Protein AF-A0A645AFX1-F1 (afdb_monomer_lite)

Organism: NCBI:txid1076179

Sequence (285 aa):
MVVFSGNAKTISIEDKLKSSSLLRLYSKGDETPVNQYLEENETYVTALADYRRNMGLALVEAFNAIKPIRETEKDYPGDNIVKYILAKRTSTYFDVQYMDQQLPPWGMYIYPPVAKSLLVCDIIRAVAPETNLDTAGDAEEYMMVLTPSCDMVASRPKVPHVLCAHCSRKKDFYCNNIRGEKGQEEQQIDKIRVALNKGYNDQWVALPYMENVIPYITVNLKKIELVALSEIALSISSHTEQPYVRVLSIDSPFREQIVWAHMQNACRPGVPDRDTENWARELKK

pLDDT: mean 86.73, std 12.57, range [34.59, 98.44]

Foldseek 3Di:
DADPDPDDPPDDPVVVVVVDPLDDDDDPDDCVVVVVSCVVCVVVVVVVVVVVVLLVVLLVQLCVVVVVCVVPDPDDPDDVVSVVSSVVSSVVSVCVVCVPPDDDQQVQWDPPDDDPWDAFQFKKFFDDPPDDQQAADAQQRIKGFQDHRVCTPPVHHVDQWTKIFGKHAPVVQCPPPLDDDPPCVVVSVVVVVVQVVLQGDQQWGWGDDDGRQYHTIITRLARIDIGGSVLEDDAPVRDDPRRMYGRIGGDPPSSVSVSVSSCVRPVDDDDPDDPVVVVVVVVDD

Secondary structure (DSSP, 8-state):
--------TTS-HHHHHHH-TT-----TT--HHHHHHHHHHHHHHHHHHHHHHHHHHHHHHHHTTHHHHHHH-SS---HHHHHHHHHHHHHHHHHHHTTT----GGGGEESS---SS--TTEEEEE--TT--TTS---GGGEEEE-S-GGG--TTS-S-SEEEEEEEEEGGGGG-TTSPPPTT-HHHHHHHHHHHHHHT-BTTEEEE--BTTTB--EEEEEEEEEEEEGGGEESSGGG-SS-SEEEEEEEPTTHHHHHHHHHHHHH-PPPPPP--HHHHHHHH--

Radius of gyration: 24.59 Å; chains: 1; bounding box: 60×43×90 Å

Structure (mmCIF, N/CA/C/O backbone):
data_AF-A0A645AFX1-F1
#
_entry.id   AF-A0A645AFX1-F1
#
loop_
_atom_site.group_PDB
_atom_site.id
_atom_site.type_symbol
_atom_site.label_atom_id
_atom_site.label_alt_id
_atom_site.label_comp_id
_atom_site.label_asym_id
_atom_site.label_entity_id
_atom_site.label_seq_id
_atom_site.pdbx_PDB_ins_code
_atom_site.Cartn_x
_atom_site.Cartn_y
_atom_site.Cartn_z
_atom_site.occupancy
_atom_site.B_iso_or_equiv
_atom_site.auth_seq_id
_atom_site.auth_comp_id
_atom_site.auth_asym_id
_atom_site.auth_atom_id
_atom_site.pdbx_PDB_model_num
ATOM 1 N N . MET A 1 1 ? -0.348 13.637 -24.180 1.00 38.31 1 MET A N 1
ATOM 2 C CA . MET A 1 1 ? 0.281 13.070 -25.397 1.00 38.31 1 MET A CA 1
ATOM 3 C C . MET A 1 1 ? -0.827 12.687 -26.365 1.00 38.31 1 MET A C 1
ATOM 5 O O . MET A 1 1 ? -1.427 11.636 -26.195 1.00 38.31 1 MET A O 1
ATOM 9 N N . VAL A 1 2 ? -1.134 13.546 -27.338 1.00 34.59 2 VAL A N 1
ATOM 10 C CA . VAL A 1 2 ? -1.996 13.171 -28.468 1.00 34.59 2 VAL A CA 1
ATOM 11 C C . VAL A 1 2 ? -1.146 12.318 -29.400 1.00 34.59 2 VAL A C 1
ATOM 13 O O . VAL A 1 2 ? -0.089 12.761 -29.852 1.00 34.59 2 VAL A O 1
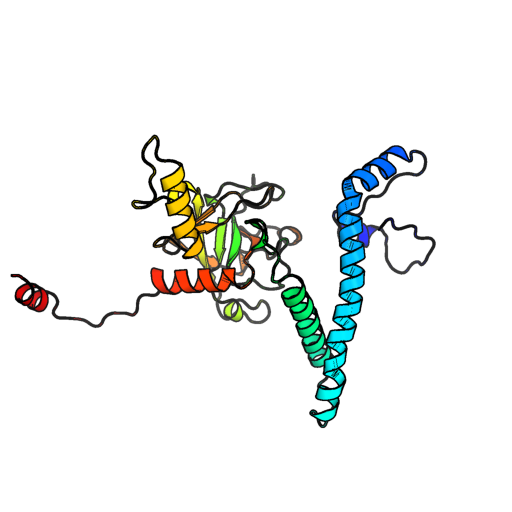ATOM 16 N N . VAL A 1 3 ? -1.550 11.073 -29.647 1.00 36.50 3 VAL A N 1
ATOM 17 C CA . VAL A 1 3 ? -0.875 10.236 -30.641 1.00 36.50 3 VAL A CA 1
ATOM 18 C C . VAL A 1 3 ? -1.320 10.707 -32.023 1.00 36.50 3 VAL A C 1
ATOM 20 O O . VAL A 1 3 ? -2.285 10.196 -32.578 1.00 36.50 3 VAL A O 1
ATOM 23 N N . PHE A 1 4 ? -0.595 11.665 -32.602 1.00 39.66 4 PHE A N 1
ATOM 24 C CA . PHE A 1 4 ? -0.505 11.747 -34.057 1.00 39.66 4 PHE A CA 1
ATOM 25 C C . PHE A 1 4 ? 0.475 10.666 -34.500 1.00 39.66 4 PHE A C 1
ATOM 27 O O . PHE A 1 4 ? 1.687 10.808 -34.357 1.00 39.66 4 PHE A O 1
ATOM 34 N N . SER A 1 5 ? -0.052 9.551 -34.996 1.00 37.91 5 SER A N 1
ATOM 35 C CA . SER A 1 5 ? 0.764 8.541 -35.660 1.00 37.91 5 SER A CA 1
ATOM 36 C C . SER A 1 5 ? 0.503 8.603 -37.157 1.00 37.91 5 SER A C 1
ATOM 38 O O . SER A 1 5 ? -0.433 8.002 -37.674 1.00 37.91 5 SER A O 1
ATOM 40 N N . GLY A 1 6 ? 1.377 9.318 -37.856 1.00 46.91 6 GLY A N 1
ATOM 41 C CA . GLY A 1 6 ? 1.891 8.802 -39.111 1.00 46.91 6 GLY A CA 1
ATOM 42 C C . GLY A 1 6 ? 3.184 8.049 -38.814 1.00 46.91 6 GLY A C 1
ATOM 43 O O . GLY A 1 6 ? 4.239 8.635 -39.007 1.00 46.91 6 GLY A O 1
ATOM 44 N N . ASN A 1 7 ? 3.134 6.822 -38.265 1.00 35.66 7 ASN A N 1
ATOM 45 C CA . ASN A 1 7 ? 4.113 5.767 -38.580 1.00 35.66 7 ASN A CA 1
ATOM 46 C C . ASN A 1 7 ? 3.901 4.406 -37.884 1.00 35.66 7 ASN A C 1
ATOM 48 O O . ASN A 1 7 ? 3.613 4.313 -36.694 1.00 35.66 7 ASN A O 1
ATOM 52 N N . ALA A 1 8 ? 4.242 3.387 -38.684 1.00 37.28 8 ALA A N 1
ATOM 53 C CA . ALA A 1 8 ? 4.710 2.029 -38.388 1.00 37.28 8 ALA A CA 1
ATOM 54 C C . ALA A 1 8 ? 3.751 1.000 -37.749 1.00 37.28 8 ALA A C 1
ATOM 56 O O . ALA A 1 8 ? 3.286 1.126 -36.621 1.00 37.28 8 ALA A O 1
ATOM 57 N N . LYS A 1 9 ? 3.585 -0.111 -38.485 1.00 44.22 9 LYS A N 1
ATOM 58 C CA . LYS A 1 9 ? 2.810 -1.341 -38.211 1.00 44.22 9 LYS A CA 1
ATOM 59 C C . LYS A 1 9 ? 3.192 -2.124 -36.934 1.00 44.22 9 LYS A C 1
ATOM 61 O O . LYS A 1 9 ? 2.775 -3.268 -36.799 1.00 44.22 9 LYS A O 1
ATOM 66 N N . THR A 1 10 ? 3.998 -1.585 -36.021 1.00 51.97 10 THR A N 1
ATOM 67 C CA . THR A 1 10 ? 4.678 -2.409 -35.001 1.00 51.97 10 THR A CA 1
ATOM 68 C C . THR A 1 10 ? 3.976 -2.459 -33.639 1.00 51.97 10 THR A C 1
ATOM 70 O O . THR A 1 10 ? 4.288 -3.339 -32.847 1.00 51.97 10 THR A O 1
ATOM 73 N N . ILE A 1 11 ? 3.023 -1.565 -33.341 1.00 51.81 11 ILE A N 1
ATOM 74 C CA . ILE A 1 11 ? 2.189 -1.630 -32.123 1.00 51.81 11 ILE A CA 1
ATOM 75 C C . ILE A 1 11 ? 0.772 -1.185 -32.491 1.00 51.81 11 ILE A C 1
ATOM 77 O O . ILE A 1 11 ? 0.606 -0.079 -33.011 1.00 51.81 11 ILE A O 1
ATOM 81 N N . SER A 1 12 ? -0.241 -2.021 -32.241 1.00 65.50 12 SER A N 1
ATOM 82 C CA . SER A 1 12 ? -1.629 -1.650 -32.529 1.00 65.50 12 SER A CA 1
ATOM 83 C C . SER A 1 12 ? -2.075 -0.509 -31.602 1.00 65.50 12 SER A C 1
ATOM 85 O O . SER A 1 12 ? -1.694 -0.435 -30.431 1.00 65.50 12 SER A O 1
ATOM 87 N N . ILE A 1 13 ? -2.867 0.426 -32.129 1.00 68.94 13 ILE A N 1
ATOM 88 C CA . ILE A 1 13 ? -3.449 1.521 -31.334 1.00 68.94 13 ILE A CA 1
ATOM 89 C C . ILE A 1 13 ? -4.381 0.957 -30.245 1.00 68.94 13 ILE A C 1
ATOM 91 O O . ILE A 1 13 ? -4.471 1.527 -29.159 1.00 68.94 13 ILE A O 1
ATOM 95 N N . GLU A 1 14 ? -5.007 -0.190 -30.507 1.00 69.38 14 GLU A N 1
ATOM 96 C CA . GLU A 1 14 ? -5.910 -0.888 -29.589 1.00 69.38 14 GLU A CA 1
ATOM 97 C C . GLU A 1 14 ? -5.210 -1.319 -28.297 1.00 69.38 14 GLU A C 1
ATOM 99 O O . GLU A 1 14 ? -5.754 -1.115 -27.212 1.00 69.38 14 GLU A O 1
ATOM 104 N N . ASP A 1 15 ? -3.983 -1.838 -28.387 1.00 68.94 15 ASP A N 1
ATOM 105 C CA . ASP A 1 15 ? -3.218 -2.254 -27.203 1.00 68.94 15 ASP A CA 1
ATOM 106 C C . ASP A 1 15 ? -2.880 -1.057 -26.308 1.00 68.94 15 ASP A C 1
ATOM 108 O O . ASP A 1 15 ? -2.961 -1.134 -25.081 1.00 68.94 15 ASP A O 1
ATOM 112 N N . LYS A 1 16 ? -2.564 0.093 -26.920 1.00 69.94 16 LYS A N 1
ATOM 113 C CA . LYS A 1 16 ? -2.297 1.333 -26.181 1.00 69.94 16 LYS A CA 1
ATOM 114 C C . LYS A 1 16 ? -3.552 1.860 -25.492 1.00 69.94 16 LYS A C 1
ATOM 116 O O . LYS A 1 16 ? -3.464 2.236 -24.325 1.00 69.94 16 LYS A O 1
ATOM 121 N N . LEU A 1 17 ? -4.702 1.838 -26.170 1.00 67.88 17 LEU A N 1
ATOM 122 C CA . LEU A 1 17 ? -5.984 2.257 -25.589 1.00 67.88 17 LEU A CA 1
ATOM 123 C C . LEU A 1 17 ? -6.384 1.391 -24.396 1.00 67.88 17 LEU A C 1
ATOM 125 O O . LEU A 1 17 ? -6.795 1.927 -23.375 1.00 67.88 17 LEU A O 1
ATOM 129 N N . LYS A 1 18 ? -6.192 0.070 -24.480 1.00 70.00 18 LYS A N 1
ATOM 130 C CA . LYS A 1 18 ? -6.455 -0.837 -23.350 1.00 70.00 18 LYS A CA 1
ATOM 131 C C . LYS A 1 18 ? -5.545 -0.569 -22.149 1.00 70.00 18 LYS A C 1
ATOM 133 O O . LYS A 1 18 ? -5.934 -0.823 -21.017 1.00 70.00 18 LYS A O 1
ATOM 138 N N . SER A 1 19 ? -4.331 -0.075 -22.391 1.00 67.94 19 SER A N 1
ATOM 139 C CA . SER A 1 19 ? -3.319 0.136 -21.350 1.00 67.94 19 SER A CA 1
ATOM 140 C C . SER A 1 19 ? -3.378 1.500 -20.648 1.00 67.94 19 SER A C 1
ATOM 142 O O . SER A 1 19 ? -2.677 1.688 -19.656 1.00 67.94 19 SER A O 1
ATOM 144 N N . SER A 1 20 ? -4.161 2.466 -21.145 1.00 74.00 20 SER A N 1
ATOM 145 C CA . SER A 1 20 ? -4.164 3.835 -20.615 1.00 74.00 20 SER A CA 1
ATOM 146 C C . SER A 1 20 ? -5.567 4.415 -20.489 1.00 74.00 20 SER A C 1
ATOM 148 O O . SER A 1 20 ? -6.267 4.588 -21.481 1.00 74.00 20 SER A O 1
ATOM 150 N N . SER A 1 21 ? -5.923 4.836 -19.275 1.00 72.69 21 SER A N 1
ATOM 151 C CA . SER A 1 21 ? -7.171 5.552 -18.980 1.00 72.69 21 SER A CA 1
ATOM 152 C C . SER A 1 21 ? -7.218 6.985 -19.531 1.00 72.69 21 SER A C 1
ATOM 154 O O . SER A 1 21 ? -8.289 7.586 -19.576 1.00 72.69 21 SER A O 1
ATOM 156 N N . LEU A 1 22 ? -6.077 7.535 -19.968 1.00 76.12 22 LEU A N 1
ATOM 157 C CA . LEU A 1 22 ? -5.951 8.901 -20.496 1.00 76.12 22 LEU A CA 1
ATOM 158 C C . LEU A 1 22 ? -5.899 8.965 -22.031 1.00 76.12 22 LEU A C 1
ATOM 160 O O . LEU A 1 22 ? -5.819 10.059 -22.598 1.00 76.12 22 LEU A O 1
ATOM 164 N N . LEU A 1 23 ? -5.904 7.826 -22.729 1.00 76.62 23 LEU A N 1
ATOM 165 C CA . LEU A 1 23 ? -5.938 7.802 -24.191 1.00 76.62 23 LEU A CA 1
ATOM 166 C C . LEU A 1 23 ? -7.386 7.736 -24.680 1.00 76.62 23 LEU A C 1
ATOM 168 O O . LEU A 1 23 ? -8.114 6.799 -24.369 1.00 76.62 23 LEU A O 1
ATOM 172 N N . ARG A 1 24 ? -7.789 8.719 -25.493 1.00 74.25 24 ARG A N 1
ATOM 173 C CA . ARG A 1 24 ? -9.095 8.751 -26.167 1.00 74.25 24 ARG A CA 1
ATOM 174 C C . ARG A 1 24 ? -8.923 8.893 -27.675 1.00 74.25 24 ARG A C 1
ATOM 176 O O . ARG A 1 24 ? -8.007 9.573 -28.137 1.00 74.25 24 ARG A O 1
ATOM 183 N N . LEU A 1 25 ? -9.802 8.239 -28.432 1.00 76.75 25 LEU A N 1
ATOM 184 C CA . LEU A 1 25 ? -9.916 8.413 -29.877 1.00 76.75 25 LEU A CA 1
ATOM 185 C C . LEU A 1 25 ? -11.079 9.349 -30.182 1.00 76.75 25 LEU A C 1
ATOM 187 O O . LEU A 1 25 ? -12.195 9.118 -29.724 1.00 76.75 25 LEU A O 1
ATOM 191 N N . TYR A 1 26 ? -10.814 10.356 -31.005 1.00 75.69 26 TYR A N 1
ATOM 192 C CA . TYR A 1 26 ? -11.829 11.260 -31.530 1.00 75.69 26 TYR A CA 1
ATOM 193 C C . TYR A 1 26 ? -11.918 11.087 -33.046 1.00 75.69 26 TYR A C 1
ATOM 195 O O . TYR A 1 26 ? -10.898 10.972 -33.732 1.00 75.69 26 TYR A O 1
ATOM 203 N N . SER A 1 27 ? -13.140 11.031 -33.575 1.00 73.75 27 SER A N 1
ATOM 204 C CA . SER A 1 27 ? -13.383 10.997 -35.017 1.00 73.75 27 SER A CA 1
ATOM 205 C C . SER A 1 27 ? -13.047 12.345 -35.648 1.00 73.75 27 SER A C 1
ATOM 207 O O . SER A 1 27 ? -13.364 13.396 -35.098 1.00 73.75 27 SER A O 1
ATOM 209 N N . LYS A 1 28 ? -12.441 12.320 -36.836 1.00 69.31 28 LYS A N 1
ATOM 210 C CA . LYS A 1 28 ? -12.096 13.533 -37.582 1.00 69.31 28 LYS A CA 1
ATOM 211 C C . LYS A 1 28 ? -13.367 14.294 -37.990 1.00 69.31 28 LYS A C 1
ATOM 213 O O . LYS A 1 28 ? -14.236 13.702 -38.621 1.00 69.31 28 LYS A O 1
ATOM 218 N N . GLY A 1 29 ? -13.439 15.592 -37.692 1.00 72.88 29 GLY A N 1
ATOM 219 C CA . GLY A 1 29 ? -14.512 16.476 -38.169 1.00 72.88 29 GLY A CA 1
ATOM 220 C C . GLY A 1 29 ? -14.895 17.581 -37.186 1.00 72.88 29 GLY A C 1
ATOM 221 O O . GLY A 1 29 ? -15.090 18.709 -37.621 1.00 72.88 29 GLY A O 1
ATOM 222 N N . ASP A 1 30 ? -14.941 17.270 -35.889 1.00 74.94 30 ASP A N 1
ATOM 223 C CA . ASP A 1 30 ? -15.229 18.227 -34.815 1.00 74.94 30 ASP A CA 1
ATOM 224 C C . ASP A 1 30 ? -14.043 18.294 -33.841 1.00 74.94 30 ASP A C 1
ATOM 226 O O . ASP A 1 30 ? -13.648 17.286 -33.250 1.00 74.94 30 ASP A O 1
ATOM 230 N N . GLU A 1 31 ? -13.443 19.477 -33.719 1.00 80.06 31 GLU A N 1
ATOM 231 C CA . GLU A 1 31 ? -12.294 19.730 -32.844 1.00 80.06 31 GLU A CA 1
ATOM 232 C C . GLU A 1 31 ? -12.719 20.114 -31.421 1.00 80.06 31 GLU A C 1
ATOM 234 O O . GLU A 1 31 ? -11.903 20.029 -30.503 1.00 80.06 31 GLU A O 1
ATOM 239 N N . THR A 1 32 ? -13.986 20.482 -31.198 1.00 83.81 32 THR A N 1
ATOM 240 C CA . THR A 1 32 ? -14.479 20.922 -29.887 1.00 83.81 32 THR A CA 1
ATOM 241 C C . THR A 1 32 ? -14.275 19.867 -28.789 1.00 83.81 32 THR A C 1
ATOM 243 O O . THR A 1 32 ? -13.709 20.223 -27.753 1.00 83.81 32 THR A O 1
ATOM 246 N N . PRO A 1 33 ? -14.599 18.570 -28.988 1.00 83.31 33 PRO A N 1
ATOM 247 C CA . PRO A 1 33 ? -14.345 17.535 -27.981 1.00 83.31 33 PRO A CA 1
ATOM 248 C C . PRO A 1 33 ? -12.855 17.326 -27.686 1.00 83.31 33 PRO A C 1
ATOM 250 O O . PRO A 1 33 ? -12.482 16.962 -26.572 1.00 83.31 33 PRO A O 1
ATOM 253 N N . VAL A 1 34 ? -11.993 17.552 -28.683 1.00 82.38 34 VAL A N 1
ATOM 254 C CA . VAL A 1 34 ? -10.538 17.430 -28.527 1.00 82.38 34 VAL A CA 1
ATOM 255 C C . VAL A 1 34 ? -10.007 18.587 -27.690 1.00 82.38 34 VAL A C 1
ATOM 257 O O . VAL A 1 34 ? -9.268 18.350 -26.737 1.00 82.38 34 VAL A O 1
ATOM 260 N N . ASN A 1 35 ? -10.406 19.817 -28.017 1.00 84.00 35 ASN A N 1
ATOM 261 C CA . ASN A 1 35 ? -9.980 21.020 -27.305 1.00 84.00 35 ASN A CA 1
ATOM 262 C C . ASN A 1 35 ? -10.443 20.988 -25.848 1.00 84.00 35 ASN A C 1
ATOM 264 O O . ASN A 1 35 ? -9.620 21.168 -24.958 1.00 84.00 35 ASN A O 1
ATOM 268 N N . GLN A 1 36 ? -11.707 20.631 -25.602 1.00 87.06 36 GLN A N 1
ATOM 269 C CA . GLN A 1 36 ? -12.234 20.499 -24.245 1.00 87.06 36 GLN A CA 1
ATOM 270 C C . GLN A 1 36 ? -11.454 19.455 -23.432 1.00 87.06 36 GLN A C 1
ATOM 272 O O . GLN A 1 36 ? -11.051 19.717 -22.304 1.00 87.06 36 GLN A O 1
ATOM 277 N N . TYR A 1 37 ? -11.162 18.288 -24.016 1.00 85.38 37 TYR A N 1
ATOM 278 C CA . TYR A 1 37 ? -10.368 17.266 -23.336 1.00 85.38 37 TYR A CA 1
ATOM 279 C C . TYR A 1 37 ? -8.940 17.734 -23.024 1.00 85.38 37 TYR A C 1
ATOM 281 O O . TYR A 1 37 ? -8.383 17.377 -21.986 1.00 85.38 37 TYR A O 1
ATOM 289 N N . LEU A 1 38 ? -8.322 18.506 -23.922 1.00 83.19 38 LEU A N 1
ATOM 290 C CA . LEU A 1 38 ? -6.989 19.064 -23.701 1.00 83.19 38 LEU A CA 1
ATOM 291 C C . LEU A 1 38 ? -6.996 20.129 -22.603 1.00 83.19 38 LEU A C 1
ATOM 293 O O . LEU A 1 38 ? -6.103 20.094 -21.762 1.00 83.19 38 LEU A O 1
ATOM 297 N N . GLU A 1 39 ? -7.999 21.007 -22.580 1.00 87.62 39 GLU A N 1
ATOM 298 C CA . GLU A 1 39 ? -8.191 22.019 -21.533 1.00 87.62 39 GLU A CA 1
ATOM 299 C C . GLU A 1 39 ? -8.412 21.363 -20.163 1.00 87.62 39 GLU A C 1
ATOM 301 O O . GLU A 1 39 ? -7.711 21.680 -19.204 1.00 87.62 39 GLU A O 1
ATOM 306 N N . GLU A 1 40 ? -9.296 20.363 -20.078 1.00 88.94 40 GLU A N 1
ATOM 307 C CA . GLU A 1 40 ? -9.562 19.604 -18.845 1.00 88.94 40 GLU A CA 1
ATOM 308 C C . GLU A 1 40 ? -8.310 18.898 -18.293 1.00 88.94 40 GLU A C 1
ATOM 310 O O . GLU A 1 40 ? -8.207 18.655 -17.090 1.00 88.94 40 GLU A O 1
ATOM 315 N N . ASN A 1 41 ? -7.348 18.562 -19.159 1.00 87.50 41 ASN A N 1
ATOM 316 C CA . ASN A 1 41 ? -6.164 17.786 -18.792 1.00 87.50 41 ASN A CA 1
ATOM 317 C C . ASN A 1 41 ? -4.850 18.580 -18.840 1.00 87.50 41 ASN A C 1
ATOM 319 O O . ASN A 1 41 ? -3.787 17.998 -18.603 1.00 87.50 41 ASN A O 1
ATOM 323 N N . GLU A 1 42 ? -4.884 19.882 -19.129 1.00 87.44 42 GLU A N 1
ATOM 324 C CA . GLU A 1 42 ? -3.691 20.689 -19.410 1.00 87.44 42 GLU A CA 1
ATOM 325 C C . GLU A 1 42 ? -2.667 20.626 -18.266 1.00 87.44 42 GLU A C 1
ATOM 327 O O . GLU A 1 42 ? -1.479 20.360 -18.490 1.00 87.44 42 GLU A O 1
ATOM 332 N N . THR A 1 43 ? -3.126 20.798 -17.023 1.00 89.31 43 THR A N 1
ATOM 333 C CA . THR A 1 43 ? -2.261 20.769 -15.834 1.00 89.31 43 THR A CA 1
ATOM 334 C C . THR A 1 43 ? -1.602 19.402 -15.648 1.00 89.31 43 THR A C 1
ATOM 336 O O . THR A 1 43 ? -0.400 19.326 -15.387 1.00 89.31 43 THR A O 1
ATOM 339 N N . TYR A 1 44 ? -2.346 18.310 -15.857 1.00 87.88 44 TYR A N 1
ATOM 340 C CA . TYR A 1 44 ? -1.803 16.951 -15.770 1.00 87.88 44 TYR A CA 1
ATOM 341 C C . TYR A 1 44 ? -0.796 16.675 -16.886 1.00 87.88 44 TYR A C 1
ATOM 343 O O . TYR A 1 44 ? 0.259 16.091 -16.644 1.00 87.88 44 TYR A O 1
ATOM 351 N N . VAL A 1 45 ? -1.081 17.118 -18.114 1.00 84.50 45 VAL A N 1
ATOM 352 C CA . VAL A 1 45 ? -0.171 16.959 -19.256 1.00 84.50 45 VAL A CA 1
ATOM 353 C C . VAL A 1 45 ? 1.129 17.726 -19.032 1.00 84.50 45 VAL A C 1
ATOM 355 O O . VAL A 1 45 ? 2.201 17.192 -19.323 1.00 84.50 45 VAL A O 1
ATOM 358 N N . THR A 1 46 ? 1.048 18.936 -18.481 1.00 88.00 46 THR A N 1
ATOM 359 C CA . THR A 1 46 ? 2.220 19.747 -18.133 1.00 88.00 46 THR A CA 1
ATOM 360 C C . THR A 1 46 ? 3.055 19.061 -17.053 1.00 88.00 46 THR A C 1
ATOM 362 O O . THR A 1 46 ? 4.253 18.849 -17.250 1.00 88.00 46 THR A O 1
ATOM 365 N N . ALA A 1 47 ? 2.420 18.589 -15.975 1.00 89.19 47 ALA A N 1
ATOM 366 C CA . ALA A 1 47 ? 3.100 17.826 -14.930 1.00 89.19 47 ALA A CA 1
ATOM 367 C C . ALA A 1 47 ? 3.773 16.553 -15.478 1.00 89.19 47 ALA A C 1
ATOM 369 O O . ALA A 1 47 ? 4.905 16.239 -15.115 1.00 89.19 47 ALA A O 1
ATOM 370 N N . LEU A 1 48 ? 3.126 15.839 -16.407 1.00 87.56 48 LEU A N 1
ATOM 371 C CA . LEU A 1 48 ? 3.703 14.667 -17.075 1.00 87.56 48 LEU A CA 1
ATOM 372 C C . LEU A 1 48 ? 4.900 15.021 -17.968 1.00 87.56 48 LEU A C 1
ATOM 374 O O . LEU A 1 48 ? 5.848 14.238 -18.066 1.00 87.56 48 LEU A O 1
ATOM 378 N N . ALA A 1 49 ? 4.874 16.177 -18.634 1.00 88.12 49 ALA A N 1
ATOM 379 C CA . ALA A 1 49 ? 5.994 16.647 -19.443 1.00 88.12 49 ALA A CA 1
ATOM 380 C C . ALA A 1 49 ? 7.219 16.959 -18.568 1.00 88.12 49 ALA A C 1
ATOM 382 O O . ALA A 1 49 ? 8.329 16.521 -18.888 1.00 88.12 49 ALA A O 1
ATOM 383 N N . ASP A 1 50 ? 7.009 17.626 -17.432 1.00 89.06 50 ASP A N 1
ATOM 384 C CA . ASP A 1 50 ? 8.053 17.859 -16.434 1.00 89.06 50 ASP A CA 1
ATOM 385 C C . ASP A 1 50 ? 8.558 16.558 -15.813 1.00 89.06 50 ASP A C 1
ATOM 387 O O . ASP A 1 50 ? 9.769 16.339 -15.730 1.00 89.06 50 ASP A O 1
ATOM 391 N N . TYR A 1 51 ? 7.657 15.635 -15.477 1.00 89.94 51 TYR A N 1
ATOM 392 C CA . TYR A 1 51 ? 8.025 14.311 -14.991 1.00 89.94 51 TYR A CA 1
ATOM 393 C C . TYR A 1 51 ? 8.898 13.554 -16.003 1.00 89.94 51 TYR A C 1
ATOM 395 O O . TYR A 1 51 ? 9.909 12.960 -15.631 1.00 89.94 51 TYR A O 1
ATOM 403 N N . ARG A 1 52 ? 8.589 13.636 -17.307 1.00 90.12 52 ARG A N 1
ATOM 404 C CA . ARG A 1 52 ? 9.417 13.040 -18.372 1.00 90.12 52 ARG A CA 1
ATOM 405 C C . ARG A 1 52 ? 10.819 13.643 -18.416 1.00 90.12 52 ARG A C 1
ATOM 407 O O . ARG A 1 52 ? 11.788 12.922 -18.653 1.00 90.12 52 ARG A O 1
ATOM 414 N N . ARG A 1 53 ? 10.943 14.954 -18.207 1.00 90.62 53 ARG A N 1
ATOM 415 C CA . ARG A 1 53 ? 12.248 15.620 -18.105 1.00 90.62 53 ARG A CA 1
ATOM 416 C C . ARG A 1 53 ? 13.017 15.115 -16.882 1.00 90.62 53 ARG A C 1
ATOM 418 O O . ARG A 1 53 ? 14.179 14.740 -17.026 1.00 90.62 53 ARG A O 1
ATOM 425 N N . ASN A 1 54 ? 12.360 15.019 -15.727 1.00 92.00 54 ASN A N 1
ATOM 426 C CA . ASN A 1 54 ? 12.969 14.508 -14.498 1.00 92.00 54 ASN A CA 1
ATOM 427 C C . ASN A 1 54 ? 13.384 13.034 -14.627 1.00 92.00 54 ASN A C 1
ATOM 429 O O . ASN A 1 54 ? 14.449 12.671 -14.148 1.00 92.00 54 ASN A O 1
ATOM 433 N N . MET A 1 55 ? 12.637 12.205 -15.366 1.00 92.94 55 MET A N 1
ATOM 434 C CA . MET A 1 55 ? 13.056 10.837 -15.719 1.00 92.94 55 MET A CA 1
ATOM 435 C C . MET A 1 55 ? 14.390 10.816 -16.474 1.00 92.94 55 MET A C 1
ATOM 437 O O . MET A 1 55 ? 15.242 9.976 -16.195 1.00 92.94 55 MET A O 1
ATOM 441 N N . GLY A 1 56 ? 14.603 11.751 -17.405 1.00 91.62 56 GLY A N 1
ATOM 442 C CA . GLY A 1 56 ? 15.883 11.889 -18.103 1.00 91.62 56 GLY A CA 1
ATOM 443 C C . GLY A 1 56 ? 17.037 12.202 -17.147 1.00 91.62 56 GLY A C 1
ATOM 444 O O . GLY A 1 56 ? 18.087 11.567 -17.224 1.00 91.62 56 GLY A O 1
ATOM 445 N N . LEU A 1 57 ? 16.823 13.126 -16.207 1.00 93.06 57 LEU A N 1
ATOM 446 C CA . LEU A 1 57 ? 17.811 13.478 -15.180 1.00 93.06 57 LEU A CA 1
ATOM 447 C C . LEU A 1 57 ? 18.085 12.306 -14.227 1.00 93.06 57 LEU A C 1
ATOM 449 O O . LEU A 1 57 ? 19.241 11.983 -13.962 1.00 93.06 57 LEU A O 1
ATOM 453 N N . ALA A 1 58 ? 17.037 11.609 -13.789 1.00 94.50 58 ALA A N 1
ATOM 454 C CA . ALA A 1 58 ? 17.139 10.442 -12.921 1.00 94.50 58 ALA A CA 1
ATOM 455 C C . ALA A 1 58 ? 17.951 9.305 -13.565 1.00 94.50 58 ALA A C 1
ATOM 457 O O . ALA A 1 58 ? 18.692 8.602 -12.877 1.00 94.50 58 ALA A O 1
ATOM 458 N N . LEU A 1 59 ? 17.843 9.119 -14.886 1.00 92.94 59 LEU A N 1
ATOM 459 C CA . LEU A 1 59 ? 18.657 8.150 -15.626 1.00 92.94 59 LEU A CA 1
ATOM 460 C C . LEU A 1 59 ? 20.133 8.554 -15.669 1.00 92.94 59 LEU A C 1
ATOM 462 O O . LEU A 1 59 ? 20.994 7.702 -15.458 1.00 92.94 59 LEU A O 1
ATOM 466 N N . VAL A 1 60 ? 20.432 9.837 -15.896 1.00 92.25 60 VAL A N 1
ATOM 467 C CA . VAL A 1 60 ? 21.811 10.352 -15.852 1.00 92.25 60 VAL A CA 1
ATOM 468 C C . VAL A 1 60 ? 22.429 10.103 -14.472 1.00 92.25 60 VAL A C 1
ATOM 470 O O . VAL A 1 60 ? 23.513 9.528 -14.380 1.00 92.25 60 VAL A O 1
ATOM 473 N N . GLU A 1 61 ? 21.706 10.419 -13.396 1.00 91.88 61 GLU A N 1
ATOM 474 C CA . GLU A 1 61 ? 22.167 10.171 -12.023 1.00 91.88 61 GLU A CA 1
ATOM 475 C C . GLU A 1 61 ? 22.287 8.680 -11.671 1.00 91.88 61 GLU A C 1
ATOM 477 O O . GLU A 1 61 ? 23.175 8.258 -10.914 1.00 91.88 61 GLU A O 1
ATOM 482 N N . ALA A 1 62 ? 21.416 7.841 -12.234 1.00 92.88 62 ALA A N 1
ATOM 483 C CA . ALA A 1 62 ? 21.526 6.396 -12.100 1.00 92.88 62 ALA A CA 1
ATOM 484 C C . ALA A 1 62 ? 22.796 5.869 -12.790 1.00 92.88 62 ALA A C 1
ATOM 486 O O . ALA A 1 62 ? 23.511 5.057 -12.197 1.00 92.88 62 ALA A O 1
ATOM 487 N N . PHE A 1 63 ? 23.132 6.369 -13.986 1.00 91.12 63 PHE A N 1
ATOM 488 C CA . PHE A 1 63 ? 24.317 5.943 -14.738 1.00 91.12 63 PHE A CA 1
ATOM 489 C C . PHE A 1 63 ? 25.641 6.265 -14.049 1.00 91.12 63 PHE A C 1
ATOM 491 O O . PHE A 1 63 ? 26.616 5.537 -14.255 1.00 91.12 63 PHE A O 1
ATOM 498 N N . ASN A 1 64 ? 25.671 7.257 -13.157 1.00 90.44 64 ASN A N 1
ATOM 499 C CA . ASN A 1 64 ? 26.849 7.543 -12.337 1.00 90.44 64 ASN A CA 1
ATOM 500 C C . ASN A 1 64 ? 27.295 6.334 -11.479 1.00 90.44 64 ASN A C 1
ATOM 502 O O . ASN A 1 64 ? 28.460 6.262 -11.095 1.00 90.44 64 ASN A O 1
ATOM 506 N N . ALA A 1 65 ? 26.429 5.336 -11.233 1.00 88.50 65 ALA A N 1
ATOM 507 C CA . ALA A 1 65 ? 26.813 4.087 -10.561 1.00 88.50 65 ALA A CA 1
ATOM 508 C C . ALA A 1 65 ? 27.557 3.071 -11.439 1.00 88.50 65 ALA A C 1
ATOM 510 O O . ALA A 1 65 ? 28.202 2.174 -10.899 1.00 88.50 65 ALA A O 1
ATOM 511 N N . ILE A 1 66 ? 27.504 3.187 -12.769 1.00 89.75 66 ILE A N 1
ATOM 512 C CA . ILE A 1 66 ? 28.123 2.200 -13.667 1.00 89.75 66 ILE A CA 1
ATOM 513 C C . ILE A 1 66 ? 29.641 2.172 -13.503 1.00 89.75 66 ILE A C 1
ATOM 515 O O . ILE A 1 66 ? 30.234 1.095 -13.496 1.00 89.75 66 ILE A O 1
ATOM 519 N N . LYS A 1 67 ? 30.273 3.341 -13.349 1.00 90.38 67 LYS A N 1
ATOM 520 C CA . LYS A 1 67 ? 31.726 3.430 -13.174 1.00 90.38 67 LYS A CA 1
ATOM 521 C C . LYS A 1 67 ? 32.185 2.689 -11.903 1.00 90.38 67 LYS A C 1
ATOM 523 O O . LYS A 1 67 ? 32.990 1.775 -12.064 1.00 90.38 67 LYS A O 1
ATOM 528 N N . PRO A 1 68 ? 31.637 2.970 -10.701 1.00 89.69 68 PRO A N 1
ATOM 529 C CA . PRO A 1 68 ? 31.943 2.192 -9.501 1.00 89.69 68 PRO A CA 1
ATOM 530 C C . PRO A 1 68 ? 31.712 0.684 -9.653 1.00 89.69 68 PRO A C 1
ATOM 532 O O . PRO A 1 68 ? 32.563 -0.096 -9.235 1.00 89.69 68 PRO A O 1
ATOM 535 N N . ILE A 1 69 ? 30.606 0.256 -10.280 1.00 88.12 69 ILE A N 1
ATOM 536 C CA . ILE A 1 69 ? 30.323 -1.176 -10.500 1.00 88.12 69 ILE A CA 1
ATOM 537 C C . ILE A 1 69 ? 31.424 -1.810 -11.351 1.00 88.12 69 ILE A C 1
ATOM 539 O O . ILE A 1 69 ? 31.973 -2.837 -10.974 1.00 88.12 69 ILE A O 1
ATOM 543 N N . ARG A 1 70 ? 31.785 -1.176 -12.471 1.00 88.69 70 ARG A N 1
ATOM 544 C CA . ARG A 1 70 ? 32.829 -1.667 -13.380 1.00 88.69 70 ARG A CA 1
ATOM 545 C C . ARG A 1 70 ? 34.218 -1.688 -12.737 1.00 88.69 70 ARG A C 1
ATOM 547 O O . ARG A 1 70 ? 35.050 -2.490 -13.129 1.00 88.69 70 ARG A O 1
ATOM 554 N N . GLU A 1 71 ? 34.489 -0.770 -11.815 1.00 90.62 71 GLU A N 1
ATOM 555 C CA . GLU A 1 71 ? 35.768 -0.696 -11.098 1.00 90.62 71 GLU A CA 1
ATOM 556 C C . GLU A 1 71 ? 35.856 -1.694 -9.932 1.00 90.62 71 GLU A C 1
ATOM 558 O O . GLU A 1 71 ? 36.960 -2.081 -9.555 1.00 90.62 71 GLU A O 1
ATOM 563 N N . THR A 1 72 ? 34.718 -2.118 -9.370 1.00 88.31 72 THR A N 1
ATOM 564 C CA . THR A 1 72 ? 34.665 -3.032 -8.213 1.00 88.31 72 THR A CA 1
ATOM 565 C C . THR A 1 72 ? 34.506 -4.492 -8.631 1.00 88.31 72 THR A C 1
ATOM 567 O O . THR A 1 72 ? 35.155 -5.376 -8.070 1.00 88.31 72 THR A O 1
ATOM 570 N N . GLU A 1 73 ? 33.648 -4.757 -9.613 1.00 86.12 73 GLU A N 1
ATOM 571 C CA . GLU A 1 73 ? 33.378 -6.106 -10.098 1.00 86.12 73 GLU A CA 1
ATOM 572 C C . GLU A 1 73 ? 34.469 -6.547 -11.080 1.00 86.12 73 GLU A C 1
ATOM 574 O O . GLU A 1 73 ? 34.751 -5.860 -12.063 1.00 86.12 73 GLU A O 1
ATOM 579 N N . LYS A 1 74 ? 35.081 -7.712 -10.828 1.00 84.12 74 LYS A N 1
ATOM 580 C CA . LYS A 1 74 ? 36.099 -8.289 -11.728 1.00 84.12 74 LYS A CA 1
ATOM 581 C C . LYS A 1 74 ? 35.509 -8.696 -13.080 1.00 84.12 74 LYS A C 1
ATOM 583 O O . LYS A 1 74 ? 36.186 -8.568 -14.095 1.00 84.12 74 LYS A O 1
ATOM 588 N N . ASP A 1 75 ? 34.258 -9.149 -13.067 1.00 92.31 75 ASP A N 1
ATOM 589 C CA . ASP A 1 75 ? 33.487 -9.589 -14.227 1.00 92.31 75 ASP A CA 1
ATOM 590 C C . ASP A 1 75 ? 32.137 -8.861 -14.271 1.00 92.31 75 ASP A C 1
ATOM 592 O O . ASP A 1 75 ? 31.656 -8.338 -13.268 1.00 92.31 75 ASP A O 1
ATOM 596 N N . TYR A 1 76 ? 31.488 -8.827 -15.435 1.00 92.31 76 TYR A N 1
ATOM 597 C CA . TYR A 1 76 ? 30.170 -8.205 -15.561 1.00 92.31 76 TYR A CA 1
ATOM 598 C C . TYR A 1 76 ? 29.118 -8.954 -14.713 1.00 92.31 76 TYR A C 1
ATOM 600 O O . TYR A 1 76 ? 28.902 -10.145 -14.948 1.00 92.31 76 TYR A O 1
ATOM 608 N N . PRO A 1 77 ? 28.393 -8.283 -13.792 1.00 90.12 77 PRO A N 1
ATOM 609 C CA . PRO A 1 77 ? 27.473 -8.951 -12.862 1.00 90.12 77 PRO A CA 1
ATOM 610 C C . PRO A 1 77 ? 26.174 -9.449 -13.525 1.00 90.12 77 PRO A C 1
ATOM 612 O O . PRO A 1 77 ? 25.360 -10.117 -12.891 1.00 90.12 77 PRO A O 1
ATOM 615 N N . GLY A 1 78 ? 25.955 -9.128 -14.802 1.00 94.12 78 GLY A N 1
ATOM 616 C CA . GLY A 1 78 ? 24.782 -9.540 -15.566 1.00 94.12 78 GLY A CA 1
ATOM 617 C C . GLY A 1 78 ? 23.691 -8.469 -15.654 1.00 94.12 78 GLY A C 1
ATOM 618 O O . GLY A 1 78 ? 23.476 -7.666 -14.741 1.00 94.12 78 GLY A O 1
ATOM 619 N N . ASP A 1 79 ? 22.952 -8.499 -16.765 1.00 93.88 79 ASP A N 1
ATOM 620 C CA . ASP A 1 79 ? 21.958 -7.488 -17.143 1.00 93.88 79 ASP A CA 1
ATOM 621 C C . ASP A 1 79 ? 20.922 -7.206 -16.057 1.00 93.88 79 ASP A C 1
ATOM 623 O O . ASP A 1 79 ? 20.570 -6.054 -15.809 1.00 93.88 79 ASP A O 1
ATOM 627 N N . ASN A 1 80 ? 20.402 -8.254 -15.415 1.00 93.88 80 ASN A N 1
ATOM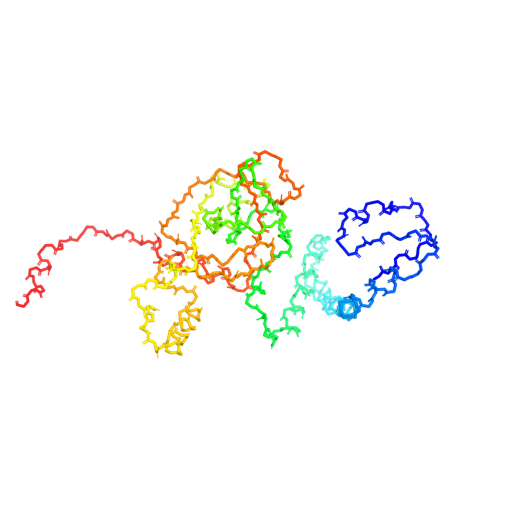 628 C CA . ASN A 1 80 ? 19.329 -8.116 -14.432 1.00 93.88 80 ASN A CA 1
ATOM 629 C C . ASN A 1 80 ? 19.806 -7.401 -13.163 1.00 93.88 80 ASN A C 1
ATOM 631 O O . ASN A 1 80 ? 19.050 -6.614 -12.595 1.00 93.88 80 ASN A O 1
ATOM 635 N N . ILE A 1 81 ? 21.058 -7.624 -12.752 1.00 90.75 81 ILE A N 1
ATOM 636 C CA . ILE A 1 81 ? 21.646 -6.956 -11.587 1.00 90.75 81 ILE A CA 1
ATOM 637 C C . ILE A 1 81 ? 21.869 -5.477 -11.902 1.00 90.75 81 ILE A C 1
ATOM 639 O O . ILE A 1 81 ? 21.457 -4.613 -11.129 1.00 90.75 81 ILE A O 1
ATOM 643 N N . VAL A 1 82 ? 22.433 -5.168 -13.074 1.00 92.12 82 VAL A N 1
ATOM 644 C CA . VAL A 1 82 ? 22.639 -3.777 -13.501 1.00 92.12 82 VAL A CA 1
ATOM 645 C C . VAL A 1 82 ? 21.308 -3.034 -13.624 1.00 92.12 82 VAL A C 1
ATOM 647 O O . VAL A 1 82 ? 21.165 -1.947 -13.068 1.00 92.12 82 VAL A O 1
ATOM 650 N N . LYS A 1 83 ? 20.303 -3.631 -14.280 1.00 93.44 83 LYS A N 1
ATOM 651 C CA . LYS A 1 83 ? 18.952 -3.052 -14.392 1.00 93.44 83 LYS A CA 1
ATOM 652 C C . LYS A 1 83 ? 18.330 -2.801 -13.020 1.00 93.44 83 LYS A C 1
ATOM 654 O O . LYS A 1 83 ? 17.743 -1.743 -12.817 1.00 93.44 83 LYS A O 1
ATOM 659 N N . TYR A 1 84 ? 18.487 -3.734 -12.080 1.00 91.94 84 TYR A N 1
ATOM 660 C CA . TYR A 1 84 ? 17.999 -3.571 -10.712 1.00 91.94 84 TYR A CA 1
ATOM 661 C C . TYR A 1 84 ? 18.662 -2.385 -10.000 1.00 91.94 84 TYR A C 1
ATOM 663 O O . TYR A 1 84 ? 17.962 -1.548 -9.432 1.00 91.94 84 TYR A O 1
ATOM 671 N N . ILE A 1 85 ? 19.991 -2.266 -10.068 1.00 91.69 85 ILE A N 1
ATOM 672 C CA . ILE A 1 85 ? 20.721 -1.161 -9.427 1.00 91.69 85 ILE A CA 1
ATOM 673 C C . ILE A 1 85 ? 20.307 0.187 -10.026 1.00 91.69 85 ILE A C 1
ATOM 675 O O . ILE A 1 85 ? 20.014 1.124 -9.280 1.00 91.69 85 ILE A O 1
ATOM 679 N N . LEU A 1 86 ? 20.242 0.283 -11.358 1.00 93.50 86 LEU A N 1
ATOM 680 C CA . LEU A 1 86 ? 19.805 1.501 -12.040 1.00 93.50 86 LEU A CA 1
ATOM 681 C C . LEU A 1 86 ? 18.375 1.876 -11.637 1.00 93.50 86 LEU A C 1
ATOM 683 O O . LEU A 1 86 ? 18.143 3.013 -11.238 1.00 93.50 86 LEU A O 1
ATOM 687 N N . ALA A 1 87 ? 17.444 0.917 -11.642 1.00 92.81 87 ALA A N 1
ATOM 688 C CA . ALA A 1 87 ? 16.059 1.148 -11.236 1.00 92.81 87 ALA A CA 1
ATOM 689 C C . ALA A 1 87 ? 15.948 1.644 -9.785 1.00 92.81 87 ALA A C 1
ATOM 691 O O . ALA A 1 87 ? 15.203 2.584 -9.516 1.00 92.81 87 ALA A O 1
ATOM 692 N N . LYS A 1 88 ? 16.718 1.064 -8.851 1.00 92.12 88 LYS A N 1
ATOM 693 C CA . LYS A 1 88 ? 16.733 1.517 -7.451 1.00 92.12 88 LYS A CA 1
ATOM 694 C C . LYS A 1 88 ? 17.237 2.951 -7.330 1.00 92.12 88 LYS A C 1
ATOM 696 O O . LYS A 1 88 ? 16.616 3.734 -6.625 1.00 92.12 88 LYS A O 1
ATOM 701 N N . ARG A 1 89 ? 18.300 3.317 -8.050 1.00 93.00 89 ARG A N 1
ATOM 702 C CA . ARG A 1 89 ? 18.817 4.696 -8.051 1.00 93.00 89 ARG A CA 1
ATOM 703 C C . ARG A 1 89 ? 17.835 5.687 -8.661 1.00 93.00 89 ARG A C 1
ATOM 705 O O . ARG A 1 89 ? 17.658 6.764 -8.107 1.00 93.00 89 ARG A O 1
ATOM 712 N N . THR A 1 90 ? 17.179 5.318 -9.760 1.00 94.38 90 THR A N 1
ATOM 713 C CA . THR A 1 90 ? 16.126 6.138 -10.369 1.00 94.38 90 THR A CA 1
ATOM 714 C C . THR A 1 90 ? 14.954 6.341 -9.408 1.00 94.38 90 THR A C 1
ATOM 716 O O . THR A 1 90 ? 14.491 7.465 -9.272 1.00 94.38 90 THR A O 1
ATOM 719 N N . SER A 1 91 ? 14.513 5.297 -8.695 1.00 91.25 91 SER A N 1
ATOM 720 C CA . SER A 1 91 ? 13.483 5.423 -7.650 1.00 91.25 91 SER A CA 1
ATOM 721 C C . SER A 1 91 ? 13.922 6.397 -6.554 1.00 91.25 91 SER A C 1
ATOM 723 O O . SER A 1 91 ? 13.231 7.371 -6.287 1.00 91.25 91 SER A O 1
ATOM 725 N N . THR A 1 92 ? 15.120 6.196 -5.996 1.00 91.19 92 THR A N 1
ATOM 726 C CA . THR A 1 92 ? 15.658 7.045 -4.923 1.00 91.19 92 THR A CA 1
ATOM 727 C C . THR A 1 92 ? 15.833 8.502 -5.344 1.00 91.19 92 THR A C 1
ATOM 729 O O . THR A 1 92 ? 15.655 9.394 -4.521 1.00 91.19 92 THR A O 1
ATOM 732 N N . TYR A 1 93 ? 16.156 8.771 -6.612 1.00 94.12 93 TYR A N 1
ATOM 733 C CA . TYR A 1 93 ? 16.212 10.140 -7.127 1.00 94.12 93 TYR A CA 1
ATOM 734 C C . TYR A 1 93 ? 14.877 10.869 -6.930 1.00 94.12 93 TYR A C 1
ATOM 736 O O . TYR A 1 93 ? 14.864 11.997 -6.445 1.00 94.12 93 TYR A O 1
ATOM 744 N N . PHE A 1 94 ? 13.761 10.214 -7.257 1.00 91.31 94 PHE A N 1
ATOM 745 C CA . PHE A 1 94 ? 12.436 10.800 -7.077 1.00 91.31 94 PHE A CA 1
ATOM 746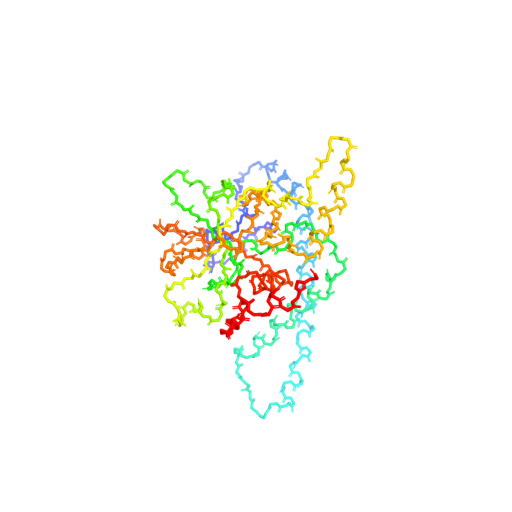 C C . PHE A 1 94 ? 12.032 10.896 -5.608 1.00 91.31 94 PHE A C 1
ATOM 748 O O . PHE A 1 94 ? 11.464 11.916 -5.221 1.00 91.31 94 PHE A O 1
ATOM 755 N N . ASP A 1 95 ? 12.390 9.903 -4.790 1.00 87.94 95 ASP A N 1
ATOM 756 C CA . ASP A 1 95 ? 12.150 9.948 -3.342 1.00 87.94 95 ASP A CA 1
ATOM 757 C C . ASP A 1 95 ? 12.824 11.181 -2.711 1.00 87.94 95 ASP A C 1
ATOM 759 O O . ASP A 1 95 ? 12.231 11.869 -1.885 1.00 87.94 95 ASP A O 1
ATOM 763 N N . VAL A 1 96 ? 14.052 11.502 -3.138 1.00 89.06 96 VAL A N 1
ATOM 764 C CA . VAL A 1 96 ? 14.787 12.691 -2.677 1.00 89.06 96 VAL A CA 1
ATOM 765 C C . VAL A 1 96 ? 14.207 13.976 -3.263 1.00 89.06 96 VAL A C 1
ATOM 767 O O . VAL A 1 96 ? 14.035 14.951 -2.537 1.00 89.06 96 VAL A O 1
ATOM 770 N N . GLN A 1 97 ? 13.892 13.997 -4.561 1.00 88.50 97 GLN A N 1
ATOM 771 C CA . GLN A 1 97 ? 13.397 15.196 -5.243 1.00 88.50 97 GLN A CA 1
ATOM 772 C C . GLN A 1 97 ? 12.067 15.702 -4.665 1.00 88.50 97 GLN A C 1
ATOM 774 O O . GLN A 1 97 ? 11.822 16.909 -4.669 1.00 88.50 97 GLN A O 1
ATOM 779 N N . TYR A 1 98 ? 11.215 14.798 -4.180 1.00 85.38 98 TYR A N 1
ATOM 780 C CA . TYR A 1 98 ? 9.881 15.133 -3.678 1.00 85.38 98 TYR A CA 1
ATOM 781 C C . TYR A 1 98 ? 9.725 14.953 -2.162 1.00 85.38 98 TYR A C 1
ATOM 783 O O . TYR A 1 98 ? 8.601 14.994 -1.668 1.00 85.38 98 TYR A O 1
ATOM 791 N N . MET A 1 99 ? 10.827 14.807 -1.417 1.00 82.12 99 MET A N 1
ATOM 792 C CA . MET A 1 99 ? 10.810 14.547 0.030 1.00 82.12 99 MET A CA 1
ATOM 793 C C . MET A 1 99 ? 10.062 15.620 0.841 1.00 82.12 99 MET A C 1
ATOM 795 O O . MET A 1 99 ? 9.379 15.290 1.807 1.00 82.12 99 MET A O 1
ATOM 799 N N . ASP A 1 100 ? 10.156 16.889 0.433 1.00 84.62 100 ASP A N 1
ATOM 800 C CA . ASP A 1 100 ? 9.545 18.023 1.145 1.00 84.62 100 ASP A CA 1
ATOM 801 C C . ASP A 1 100 ? 8.087 18.297 0.735 1.00 84.62 100 ASP A C 1
ATOM 803 O O . ASP A 1 100 ? 7.464 19.249 1.212 1.00 84.62 100 ASP A O 1
ATOM 807 N N . GLN A 1 101 ? 7.522 17.501 -0.176 1.00 84.00 101 GLN A N 1
ATOM 808 C CA . GLN A 1 101 ? 6.147 17.696 -0.623 1.00 84.00 101 GLN A CA 1
ATOM 809 C C . GLN A 1 101 ? 5.167 17.145 0.412 1.00 84.00 101 GLN A C 1
ATOM 811 O O . GLN A 1 101 ? 5.206 15.970 0.778 1.00 84.00 101 GLN A O 1
ATOM 816 N N . GLN A 1 102 ? 4.230 17.984 0.852 1.00 85.19 102 GLN A N 1
ATOM 817 C CA . GLN A 1 102 ? 3.136 17.525 1.695 1.00 85.19 102 GLN A CA 1
ATOM 818 C C . GLN A 1 102 ? 2.112 16.786 0.832 1.00 85.19 102 GLN A C 1
ATOM 820 O O . GLN A 1 102 ? 1.342 17.395 0.088 1.00 85.19 102 GLN A O 1
ATOM 825 N N . LEU A 1 103 ? 2.102 15.460 0.942 1.00 84.88 103 LEU A N 1
ATOM 826 C CA . LEU A 1 103 ? 1.117 14.643 0.252 1.00 84.88 103 LEU A CA 1
ATOM 827 C C . LEU A 1 103 ? -0.281 14.845 0.859 1.00 84.88 103 LEU A C 1
ATOM 829 O O . LEU A 1 103 ? -0.418 14.997 2.080 1.00 84.88 103 LEU A O 1
ATOM 833 N N . PRO A 1 104 ? -1.342 14.804 0.034 1.00 90.56 104 PRO A N 1
ATOM 834 C CA . PRO A 1 104 ? -2.692 14.650 0.555 1.00 90.56 104 PRO A CA 1
ATOM 835 C C . PRO A 1 104 ? -2.798 13.323 1.326 1.00 90.56 104 PRO A C 1
ATOM 837 O O . PRO A 1 104 ? -2.001 12.416 1.084 1.00 90.56 104 PRO A O 1
ATOM 840 N N . PRO A 1 105 ? -3.793 13.147 2.216 1.00 90.88 105 PRO A N 1
ATOM 841 C CA . PRO A 1 105 ? -3.890 11.945 3.046 1.00 90.88 105 PRO A CA 1
ATOM 842 C C . PRO A 1 105 ? -3.817 10.626 2.259 1.00 90.88 105 PRO A C 1
ATOM 844 O O . PRO A 1 105 ? -3.102 9.713 2.653 1.00 90.88 105 PRO A O 1
ATOM 847 N N . TRP A 1 106 ? -4.491 10.539 1.108 1.00 93.69 106 TRP A N 1
ATOM 848 C CA . TRP A 1 106 ? -4.480 9.352 0.243 1.00 93.69 106 TRP A CA 1
ATOM 849 C C . TRP A 1 106 ? -3.133 9.088 -0.453 1.00 93.69 106 TRP A C 1
ATOM 851 O O . TRP A 1 106 ? -2.953 8.021 -1.032 1.00 93.69 106 TRP A O 1
ATOM 861 N N . GLY A 1 107 ? -2.170 10.013 -0.385 1.00 91.31 107 GLY A N 1
ATOM 862 C CA . GLY A 1 107 ? -0.836 9.858 -0.975 1.00 91.31 107 GLY A CA 1
ATOM 863 C C . GLY A 1 107 ? 0.007 8.744 -0.347 1.00 91.31 107 GLY A C 1
ATOM 864 O O . GLY A 1 107 ? 1.064 8.420 -0.870 1.00 91.31 107 GLY A O 1
ATOM 865 N N . MET A 1 108 ? -0.464 8.125 0.741 1.00 92.62 108 MET A N 1
ATOM 866 C CA . MET A 1 108 ? 0.124 6.904 1.306 1.00 92.62 108 MET A CA 1
ATOM 867 C C . MET A 1 108 ? -0.193 5.626 0.508 1.00 92.62 108 MET A C 1
ATOM 869 O O . MET A 1 108 ? 0.321 4.557 0.842 1.00 92.62 108 MET A O 1
ATOM 873 N N . TYR A 1 109 ? -1.079 5.701 -0.489 1.00 96.38 109 TYR A N 1
ATOM 874 C CA . TYR A 1 109 ? -1.492 4.557 -1.297 1.00 96.38 109 TYR A CA 1
ATOM 875 C C . TYR A 1 109 ? -0.731 4.469 -2.613 1.00 96.38 109 TYR A C 1
ATOM 877 O O . TYR A 1 109 ? -0.544 5.460 -3.314 1.00 96.38 109 TYR A O 1
ATOM 885 N N . ILE A 1 110 ? -0.421 3.238 -3.014 1.00 95.19 110 ILE A N 1
ATOM 886 C CA . ILE A 1 110 ? -0.097 2.895 -4.394 1.00 95.19 110 ILE A CA 1
ATOM 887 C C . ILE A 1 110 ? -1.375 2.372 -5.049 1.00 95.19 110 ILE A C 1
ATOM 889 O O . ILE A 1 110 ? -1.848 1.274 -4.732 1.00 95.19 110 ILE A O 1
ATOM 893 N N . TYR A 1 111 ? -1.920 3.162 -5.972 1.00 93.50 111 TYR A N 1
ATOM 894 C CA . TYR A 1 111 ? -3.085 2.799 -6.767 1.00 93.50 111 TYR A CA 1
ATOM 895 C C . TYR A 1 111 ? -2.879 3.158 -8.250 1.00 93.50 111 TYR A C 1
ATOM 897 O O . TYR A 1 111 ? -2.534 4.301 -8.553 1.00 93.50 111 TYR A O 1
ATOM 905 N N . PRO A 1 112 ? -3.119 2.219 -9.184 1.00 91.75 112 PRO A N 1
ATOM 906 C CA . PRO A 1 112 ? -3.367 0.796 -8.937 1.00 91.75 112 PRO A CA 1
ATOM 907 C C . PRO A 1 112 ? -2.122 0.090 -8.351 1.00 91.75 112 PRO A C 1
ATOM 909 O O . PRO A 1 112 ? -0.998 0.554 -8.564 1.00 91.75 112 PRO A O 1
ATOM 912 N N . PRO A 1 113 ? -2.279 -1.042 -7.639 1.00 92.19 113 PRO A N 1
ATOM 913 C CA . PRO A 1 113 ? -1.151 -1.835 -7.159 1.00 92.19 113 PRO A CA 1
ATOM 914 C C . PRO A 1 113 ? -0.228 -2.257 -8.307 1.00 92.19 113 PRO A C 1
ATOM 916 O O . PRO A 1 113 ? -0.681 -2.812 -9.308 1.00 92.19 113 PRO A O 1
ATOM 919 N N . VAL A 1 114 ? 1.083 -2.065 -8.142 1.00 90.06 114 VAL A N 1
ATOM 920 C CA . VAL A 1 114 ? 2.083 -2.390 -9.183 1.00 90.06 114 VAL A CA 1
ATOM 921 C C . VAL A 1 114 ? 2.806 -3.721 -8.957 1.00 90.06 114 VAL A C 1
ATOM 923 O O . VAL A 1 114 ? 3.439 -4.260 -9.866 1.00 90.06 114 VAL A O 1
ATOM 926 N N . ALA A 1 115 ? 2.747 -4.271 -7.742 1.00 90.62 115 ALA A N 1
ATOM 927 C CA . ALA A 1 115 ? 3.487 -5.476 -7.385 1.00 90.62 115 ALA A CA 1
ATOM 928 C C . ALA A 1 115 ? 2.871 -6.736 -8.014 1.00 90.62 115 ALA A C 1
ATOM 930 O O . ALA A 1 115 ? 1.660 -6.926 -8.005 1.00 90.62 115 ALA A O 1
ATOM 931 N N . LYS A 1 116 ? 3.705 -7.662 -8.499 1.00 91.19 116 LYS A N 1
ATOM 932 C CA . LYS A 1 116 ? 3.256 -8.952 -9.076 1.00 91.19 116 LYS A CA 1
ATOM 933 C C . LYS A 1 116 ? 2.937 -10.031 -8.037 1.00 91.19 116 LYS A C 1
ATOM 935 O O . LYS A 1 116 ? 2.629 -11.164 -8.383 1.00 91.19 116 LYS A O 1
ATOM 940 N N . SER A 1 117 ? 3.092 -9.718 -6.763 1.00 94.25 117 SER A N 1
ATOM 941 C CA . SER A 1 117 ? 2.730 -10.584 -5.644 1.00 94.25 117 SER A CA 1
ATOM 942 C C . SER A 1 117 ? 1.989 -9.742 -4.622 1.00 94.25 117 SER A C 1
ATOM 944 O O . SER A 1 117 ? 2.089 -8.510 -4.660 1.00 94.25 117 SER A O 1
ATOM 946 N N . LEU A 1 118 ? 1.248 -10.406 -3.743 1.00 95.56 118 LEU A N 1
ATOM 947 C CA . LEU A 1 118 ? 0.623 -9.757 -2.602 1.00 95.56 118 LEU A CA 1
ATOM 948 C C . LEU A 1 118 ? 1.719 -9.233 -1.663 1.00 95.56 118 LEU A C 1
ATOM 950 O O . LEU A 1 118 ? 2.745 -9.891 -1.461 1.00 95.56 118 LEU A O 1
ATOM 954 N N . LEU A 1 119 ? 1.520 -8.041 -1.120 1.00 96.88 119 LEU A N 1
ATOM 955 C CA . LEU A 1 119 ? 2.396 -7.413 -0.143 1.00 96.88 119 LEU A CA 1
ATOM 956 C C . LEU A 1 119 ? 1.677 -7.280 1.200 1.00 96.88 119 LEU A C 1
ATOM 958 O O . LEU A 1 119 ? 0.452 -7.220 1.277 1.00 96.88 119 LEU A O 1
ATOM 962 N N . VAL A 1 120 ? 2.459 -7.208 2.275 1.00 97.25 120 VAL A N 1
ATOM 963 C CA . VAL A 1 120 ? 1.939 -6.778 3.572 1.00 97.25 120 VAL A CA 1
ATOM 964 C C . VAL A 1 120 ? 1.360 -5.366 3.445 1.00 97.25 120 VAL A C 1
ATOM 966 O O . VAL A 1 120 ? 1.923 -4.516 2.756 1.00 97.25 120 VAL A O 1
ATOM 969 N N . CYS A 1 121 ? 0.234 -5.130 4.106 1.00 97.94 121 CYS A N 1
ATOM 970 C CA . CYS A 1 121 ? -0.625 -3.957 3.959 1.00 97.94 121 CYS A CA 1
ATOM 971 C C . CYS A 1 121 ? -1.193 -3.743 2.544 1.00 97.94 121 CYS A C 1
ATOM 973 O O . CYS A 1 121 ? -1.588 -2.628 2.209 1.00 97.94 121 CYS A O 1
ATOM 975 N N . ASP A 1 122 ? -1.295 -4.783 1.715 1.00 98.38 122 ASP A N 1
ATOM 976 C CA . ASP A 1 122 ? -2.256 -4.741 0.612 1.00 98.38 122 ASP A CA 1
ATOM 977 C C . ASP A 1 122 ? -3.680 -4.697 1.184 1.00 98.38 122 ASP A C 1
ATOM 979 O O . ASP A 1 122 ? -3.995 -5.380 2.162 1.00 98.38 122 ASP A O 1
ATOM 983 N N . ILE A 1 123 ? -4.538 -3.879 0.577 1.00 98.38 123 ILE A N 1
ATOM 984 C CA . ILE A 1 123 ? -5.965 -3.834 0.882 1.00 98.38 123 ILE A CA 1
ATOM 985 C C . ILE A 1 123 ? -6.691 -4.695 -0.143 1.00 98.38 123 ILE A C 1
ATOM 987 O O . ILE A 1 123 ? -6.623 -4.444 -1.352 1.00 98.38 123 ILE A O 1
ATOM 991 N N . ILE A 1 124 ? -7.389 -5.708 0.354 1.00 98.31 124 ILE A N 1
ATOM 992 C CA . ILE A 1 124 ? -8.257 -6.581 -0.430 1.00 98.31 124 ILE A CA 1
ATOM 993 C C . ILE A 1 124 ? -9.717 -6.257 -0.125 1.00 98.31 124 ILE A C 1
ATOM 995 O O . ILE A 1 124 ? -10.043 -5.816 0.976 1.00 98.31 124 ILE A O 1
ATOM 999 N N . ARG A 1 125 ? -10.590 -6.469 -1.103 1.00 97.81 125 ARG A N 1
ATOM 1000 C CA . ARG A 1 125 ? -12.037 -6.282 -0.989 1.00 97.81 125 ARG A CA 1
ATOM 1001 C C . ARG A 1 125 ? -12.741 -7.592 -1.310 1.00 97.81 125 ARG A C 1
ATOM 1003 O O . ARG A 1 125 ? -12.359 -8.258 -2.272 1.00 97.81 125 ARG A O 1
ATOM 1010 N N . ALA A 1 126 ? -13.735 -7.948 -0.507 1.00 97.31 126 ALA A N 1
ATOM 1011 C CA . ALA A 1 126 ? -14.645 -9.049 -0.782 1.00 97.31 126 ALA A CA 1
ATOM 1012 C C . ALA A 1 126 ? -15.499 -8.745 -2.020 1.00 97.31 126 ALA A C 1
ATOM 1014 O O . ALA A 1 126 ? -15.947 -7.614 -2.211 1.00 97.31 126 ALA A O 1
ATOM 1015 N N . VAL A 1 127 ? -15.725 -9.755 -2.852 1.00 96.38 127 VAL A N 1
ATOM 1016 C CA . VAL A 1 127 ? -16.516 -9.658 -4.077 1.00 96.38 127 VAL A CA 1
ATOM 1017 C C . VAL A 1 127 ? -17.760 -10.527 -3.934 1.00 96.38 127 VAL A C 1
ATOM 1019 O O . VAL A 1 127 ? -17.676 -11.746 -3.801 1.00 96.38 127 VAL A O 1
ATOM 1022 N N . ALA A 1 128 ? -18.917 -9.876 -3.967 1.00 93.06 128 ALA A N 1
ATOM 1023 C CA . ALA A 1 128 ? -20.240 -10.475 -4.064 1.00 93.06 128 ALA A CA 1
ATOM 1024 C C . ALA A 1 128 ? -20.818 -10.240 -5.479 1.00 93.06 128 ALA A C 1
ATOM 1026 O O . ALA A 1 128 ? -20.311 -9.384 -6.209 1.00 93.06 128 ALA A O 1
ATOM 1027 N N . PRO A 1 129 ? -21.875 -10.965 -5.897 1.00 88.44 129 PRO A N 1
ATOM 1028 C CA . PRO A 1 129 ? -22.474 -10.812 -7.229 1.00 88.44 129 PRO A CA 1
ATOM 1029 C C . PRO A 1 129 ? -22.879 -9.373 -7.595 1.00 88.44 129 PRO A C 1
ATOM 1031 O O . PRO A 1 129 ? -22.841 -8.992 -8.761 1.00 88.44 129 PRO A O 1
ATOM 1034 N N . GLU A 1 130 ? -23.265 -8.574 -6.605 1.00 89.31 130 GLU A N 1
ATOM 1035 C CA . GLU A 1 130 ? -23.671 -7.174 -6.729 1.00 89.31 130 GLU A CA 1
ATOM 1036 C C . GLU A 1 130 ? -22.517 -6.163 -6.594 1.00 89.31 130 GLU A C 1
ATOM 1038 O O . GLU A 1 130 ? -22.736 -4.955 -6.713 1.00 89.31 130 GLU A O 1
ATOM 1043 N N . THR A 1 131 ? -21.290 -6.622 -6.330 1.00 92.12 131 THR A N 1
ATOM 1044 C CA . THR A 1 131 ? -20.141 -5.745 -6.088 1.00 92.12 131 THR A CA 1
ATOM 1045 C C . THR A 1 131 ? -19.739 -4.997 -7.359 1.00 92.12 131 THR A C 1
ATOM 1047 O O . THR A 1 131 ? -19.258 -5.584 -8.325 1.00 92.12 131 THR A O 1
ATOM 1050 N N . ASN A 1 132 ? -19.846 -3.667 -7.324 1.00 91.69 132 ASN A N 1
ATOM 1051 C CA . ASN A 1 132 ? -19.255 -2.797 -8.336 1.00 91.69 132 ASN A CA 1
ATOM 1052 C C . ASN A 1 132 ? -17.803 -2.444 -7.962 1.00 91.69 132 ASN A C 1
ATOM 1054 O O . ASN A 1 132 ? -17.566 -1.710 -6.996 1.00 91.69 132 ASN A O 1
ATOM 1058 N N . LEU A 1 133 ? -16.840 -2.957 -8.734 1.00 90.56 133 LEU A N 1
ATOM 1059 C CA . LEU A 1 133 ? -15.404 -2.720 -8.534 1.00 90.56 133 LEU A CA 1
ATOM 1060 C C . LEU A 1 133 ? -14.914 -1.361 -9.060 1.00 90.56 133 LEU A C 1
ATOM 1062 O O . LEU A 1 133 ? -13.804 -0.966 -8.712 1.00 90.56 133 LEU A O 1
ATOM 1066 N N . ASP A 1 134 ? -15.730 -0.631 -9.826 1.00 88.88 134 ASP A N 1
ATOM 1067 C CA . ASP A 1 134 ? -15.403 0.717 -10.322 1.00 88.88 134 ASP A CA 1
ATOM 1068 C C . ASP A 1 134 ? -15.700 1.822 -9.292 1.00 88.88 134 ASP A C 1
ATOM 1070 O O . ASP A 1 134 ? -15.407 2.997 -9.515 1.00 88.88 134 ASP A O 1
ATOM 1074 N N . THR A 1 135 ? -16.306 1.457 -8.161 1.00 92.00 135 THR A N 1
ATOM 1075 C CA . THR A 1 135 ? -16.681 2.377 -7.083 1.00 92.00 135 THR A CA 1
ATOM 1076 C C . THR A 1 135 ? -16.263 1.831 -5.726 1.00 92.00 135 THR A C 1
ATOM 1078 O O . THR A 1 135 ? -16.223 0.616 -5.522 1.00 92.00 135 THR A O 1
ATOM 1081 N N . ALA A 1 136 ? -16.033 2.724 -4.763 1.00 93.62 136 ALA A N 1
ATOM 1082 C CA . ALA A 1 136 ? -15.789 2.342 -3.376 1.00 93.62 136 ALA A CA 1
ATOM 1083 C C . ALA A 1 136 ? -17.004 1.598 -2.776 1.00 93.62 136 ALA A C 1
ATOM 1085 O O . ALA A 1 136 ? -18.145 2.006 -2.988 1.00 93.62 136 ALA A O 1
ATOM 1086 N N . GLY A 1 137 ? -16.746 0.520 -2.031 1.00 94.00 137 GLY A N 1
ATOM 1087 C CA . GLY A 1 137 ? -17.758 -0.250 -1.297 1.00 94.00 137 GLY A CA 1
ATOM 1088 C C . GLY A 1 137 ? -17.963 0.213 0.139 1.00 94.00 137 GLY A C 1
ATOM 1089 O O . GLY A 1 137 ? -17.454 1.259 0.549 1.00 94.00 137 GLY A O 1
ATOM 1090 N N . ASP A 1 138 ? -18.653 -0.609 0.927 1.00 95.81 138 ASP A N 1
ATOM 1091 C CA . ASP A 1 138 ? -18.725 -0.434 2.375 1.00 95.81 138 ASP A CA 1
ATOM 1092 C C . ASP A 1 138 ? -17.396 -0.792 3.052 1.00 95.81 138 ASP A C 1
ATOM 1094 O O . ASP A 1 138 ? -16.670 -1.687 2.628 1.00 95.81 138 ASP A O 1
ATOM 1098 N N . ALA A 1 139 ? -17.075 -0.111 4.156 1.00 96.81 139 ALA A N 1
ATOM 1099 C CA . ALA A 1 139 ? -15.811 -0.303 4.872 1.00 96.81 139 ALA A CA 1
ATOM 1100 C C . ALA A 1 139 ? -15.598 -1.751 5.348 1.00 96.81 139 ALA A C 1
ATOM 1102 O O . ALA A 1 139 ? -14.464 -2.221 5.407 1.00 96.81 139 ALA A O 1
ATOM 1103 N N . GLU A 1 140 ? -16.685 -2.444 5.684 1.00 96.75 140 GLU A N 1
ATOM 1104 C CA . GLU A 1 140 ? -16.688 -3.832 6.139 1.00 96.75 140 GLU A CA 1
ATOM 1105 C C . GLU A 1 140 ? -16.363 -4.857 5.034 1.00 96.75 140 GLU A C 1
ATOM 1107 O O . GLU A 1 140 ? -16.022 -5.995 5.353 1.00 96.75 140 GLU A O 1
ATOM 1112 N N . GLU A 1 141 ? -16.420 -4.467 3.755 1.00 97.19 141 GLU A N 1
ATOM 1113 C CA . GLU A 1 141 ? -16.020 -5.320 2.624 1.00 97.19 141 GLU A CA 1
ATOM 1114 C C . GLU A 1 141 ? -14.495 -5.447 2.499 1.00 97.19 141 GLU A C 1
ATOM 1116 O O . GLU A 1 141 ? -14.002 -6.300 1.762 1.00 97.19 141 GLU A O 1
ATOM 1121 N N . TYR A 1 142 ? -13.736 -4.591 3.186 1.00 98.38 142 TYR A N 1
ATOM 1122 C CA . TYR A 1 142 ? -12.289 -4.505 3.039 1.00 98.38 142 TYR A CA 1
ATOM 1123 C C . TYR A 1 142 ? -11.547 -5.245 4.151 1.00 98.38 142 TYR A C 1
ATOM 1125 O O . TYR A 1 142 ? -11.973 -5.313 5.309 1.00 98.38 142 TYR A O 1
ATOM 1133 N N . MET A 1 143 ? -10.376 -5.760 3.796 1.00 98.44 143 MET A N 1
ATOM 1134 C CA . MET A 1 143 ? -9.416 -6.318 4.733 1.00 98.44 143 MET A CA 1
ATOM 1135 C C . MET A 1 143 ? -8.000 -5.891 4.372 1.00 98.44 143 MET A C 1
ATOM 1137 O O . MET A 1 143 ? -7.665 -5.674 3.208 1.00 98.44 143 MET A O 1
ATOM 1141 N N . MET A 1 144 ? -7.151 -5.805 5.386 1.00 98.44 144 MET A N 1
ATOM 1142 C CA . MET A 1 144 ? -5.731 -5.532 5.235 1.00 98.44 144 MET A CA 1
ATOM 1143 C C . MET A 1 144 ? -4.925 -6.811 5.389 1.00 98.44 144 MET A C 1
ATOM 1145 O O . MET A 1 144 ? -5.046 -7.502 6.395 1.00 98.44 144 MET A O 1
ATOM 1149 N N . VAL A 1 145 ? -4.038 -7.085 4.442 1.00 98.38 145 VAL A N 1
ATOM 1150 C CA . VAL A 1 145 ? -3.077 -8.186 4.526 1.00 98.38 145 VAL A CA 1
ATOM 1151 C C . VAL A 1 145 ? -2.008 -7.868 5.574 1.00 98.38 145 VAL A C 1
ATOM 1153 O O . VAL A 1 145 ? -1.382 -6.815 5.539 1.00 98.38 145 VAL A O 1
ATOM 1156 N N . LEU A 1 146 ? -1.769 -8.790 6.501 1.00 97.19 146 LEU A N 1
ATOM 1157 C CA . LEU A 1 146 ? -0.798 -8.665 7.594 1.00 97.19 146 LEU A CA 1
ATOM 1158 C C . LEU A 1 146 ? 0.364 -9.657 7.481 1.00 97.19 146 LEU A C 1
ATOM 1160 O O . LEU A 1 146 ? 1.402 -9.461 8.112 1.00 97.19 146 LEU A O 1
ATOM 1164 N N . THR A 1 147 ? 0.222 -10.704 6.666 1.00 96.38 147 THR A N 1
ATOM 1165 C CA . THR A 1 147 ? 1.318 -11.641 6.394 1.00 96.38 147 THR A CA 1
ATOM 1166 C C . THR A 1 147 ? 2.501 -10.915 5.737 1.00 96.38 147 THR A C 1
ATOM 1168 O O . THR A 1 147 ? 2.291 -10.127 4.813 1.00 96.38 147 THR A O 1
ATOM 1171 N N . PRO A 1 148 ? 3.754 -11.180 6.155 1.00 95.38 148 PRO A N 1
ATOM 1172 C CA . PRO A 1 148 ? 4.938 -10.610 5.519 1.00 95.38 148 PRO A CA 1
ATOM 1173 C C . PRO A 1 148 ? 5.038 -10.934 4.021 1.00 95.38 148 PRO A C 1
ATOM 1175 O O . PRO A 1 148 ? 4.912 -12.085 3.603 1.00 95.38 148 PRO A O 1
ATOM 1178 N N . SER A 1 149 ? 5.357 -9.930 3.196 1.00 95.06 149 SER A N 1
ATOM 1179 C CA . SER A 1 149 ? 5.424 -10.059 1.727 1.00 95.06 149 SER A CA 1
ATOM 1180 C C . SER A 1 149 ? 6.334 -11.194 1.240 1.00 95.06 149 SER A C 1
ATOM 1182 O O . SER A 1 149 ? 6.059 -11.831 0.227 1.00 95.06 149 SER A O 1
ATOM 1184 N N . CYS A 1 150 ? 7.431 -11.467 1.954 1.00 92.38 150 CYS A N 1
ATOM 1185 C CA . CYS A 1 150 ? 8.402 -12.499 1.582 1.00 92.38 150 CYS A CA 1
ATOM 1186 C C . CYS A 1 150 ? 7.868 -13.935 1.714 1.00 92.38 150 CYS A C 1
ATOM 1188 O O . CYS A 1 150 ? 8.471 -14.853 1.151 1.00 92.38 150 CYS A O 1
ATOM 1190 N N . ASP A 1 151 ? 6.751 -14.127 2.416 1.00 94.00 151 ASP A N 1
ATOM 1191 C CA . ASP A 1 151 ? 6.083 -15.421 2.556 1.00 94.00 151 ASP A CA 1
ATOM 1192 C C . ASP A 1 151 ? 4.994 -15.631 1.490 1.00 94.00 151 ASP A C 1
ATOM 1194 O O . ASP A 1 151 ? 4.607 -16.768 1.226 1.00 94.00 151 ASP A O 1
ATOM 1198 N N . MET A 1 152 ? 4.569 -14.555 0.816 1.00 94.56 152 MET A N 1
ATOM 1199 C CA . MET A 1 152 ? 3.488 -14.531 -0.186 1.00 94.56 152 MET A CA 1
ATOM 1200 C C . MET A 1 152 ? 3.992 -14.374 -1.629 1.00 94.56 152 MET A C 1
ATOM 1202 O O . MET A 1 152 ? 3.227 -14.054 -2.540 1.00 94.56 152 MET A O 1
ATOM 1206 N N . VAL A 1 153 ? 5.294 -14.563 -1.863 1.00 91.94 153 VAL A N 1
ATOM 1207 C CA . VAL A 1 153 ? 5.895 -14.428 -3.198 1.00 91.94 153 VAL A CA 1
ATOM 1208 C C . VAL A 1 153 ? 5.250 -15.432 -4.155 1.00 91.94 153 VAL A C 1
ATOM 1210 O O . VAL A 1 153 ? 5.396 -16.636 -3.970 1.00 91.94 153 VAL A O 1
ATOM 1213 N N . ALA A 1 154 ? 4.598 -14.945 -5.214 1.00 85.62 154 ALA A N 1
ATOM 1214 C CA . ALA A 1 154 ? 3.743 -15.762 -6.083 1.00 85.62 154 ALA A CA 1
ATOM 1215 C C . ALA A 1 154 ? 4.463 -16.965 -6.721 1.00 85.62 154 ALA A C 1
ATOM 1217 O O . ALA A 1 154 ? 3.863 -18.015 -6.917 1.00 85.62 154 ALA A O 1
ATOM 1218 N N . SER A 1 155 ? 5.761 -16.844 -7.021 1.00 87.00 155 SER A N 1
ATOM 1219 C CA . SER A 1 155 ? 6.540 -17.937 -7.618 1.00 87.00 155 SER A CA 1
ATOM 1220 C C . SER A 1 155 ? 6.940 -19.037 -6.628 1.00 87.00 155 SER A C 1
ATOM 1222 O O . SER A 1 155 ? 7.420 -20.084 -7.052 1.00 87.00 155 SER A O 1
ATOM 1224 N N . ARG A 1 156 ? 6.838 -18.780 -5.318 1.00 89.88 156 ARG A N 1
ATOM 1225 C CA . ARG A 1 156 ? 7.247 -19.695 -4.240 1.00 89.88 156 ARG A CA 1
ATOM 1226 C C . ARG A 1 156 ? 6.580 -19.314 -2.907 1.00 89.88 156 ARG A C 1
ATOM 1228 O O . ARG A 1 156 ? 7.280 -18.882 -1.985 1.00 89.88 156 ARG A O 1
ATOM 1235 N N . PRO A 1 157 ? 5.246 -19.419 -2.798 1.00 89.62 157 PRO A N 1
ATOM 1236 C CA . PRO A 1 157 ? 4.558 -19.084 -1.559 1.00 89.62 157 PRO A CA 1
ATOM 1237 C C . PRO A 1 157 ? 5.008 -20.043 -0.451 1.00 89.62 157 PRO A C 1
ATOM 1239 O O . PRO A 1 157 ? 5.073 -21.254 -0.656 1.00 89.62 157 PRO A O 1
ATOM 1242 N N . LYS A 1 158 ? 5.347 -19.502 0.721 1.00 94.62 158 LYS A N 1
ATOM 1243 C CA . LYS A 1 158 ? 5.704 -20.307 1.903 1.00 94.62 158 LYS A CA 1
ATOM 1244 C C . LYS A 1 158 ? 4.491 -20.657 2.753 1.00 94.62 158 LYS A C 1
ATOM 1246 O O . LYS A 1 158 ? 4.555 -21.582 3.557 1.00 94.62 158 LYS A O 1
ATOM 1251 N N . VAL A 1 159 ? 3.413 -19.895 2.597 1.00 93.81 159 VAL A N 1
ATOM 1252 C CA . VAL A 1 159 ? 2.161 -20.066 3.327 1.00 93.81 159 VAL A CA 1
ATOM 1253 C C . VAL A 1 159 ? 1.009 -20.279 2.344 1.00 93.81 159 VAL A C 1
ATOM 1255 O O . VAL A 1 159 ? 0.993 -19.634 1.300 1.00 93.81 159 VAL A O 1
ATOM 1258 N N . PRO A 1 160 ? 0.049 -21.168 2.645 1.00 94.81 160 PRO A N 1
ATOM 1259 C CA . PRO A 1 160 ? -1.141 -21.355 1.811 1.00 94.81 160 PRO A CA 1
ATOM 1260 C C . PRO A 1 160 ? -2.242 -20.321 2.096 1.00 94.81 160 PRO A C 1
ATOM 1262 O O . PRO A 1 160 ? -3.077 -20.059 1.233 1.00 94.81 160 PRO A O 1
ATOM 1265 N N . HIS A 1 161 ? -2.226 -19.722 3.290 1.00 97.38 161 HIS A N 1
ATOM 1266 C CA . HIS A 1 161 ? -3.196 -18.727 3.739 1.00 97.38 161 HIS A CA 1
ATOM 1267 C C . HIS A 1 161 ? -2.482 -17.455 4.188 1.00 97.38 161 HIS A C 1
ATOM 1269 O O . HIS A 1 161 ? -1.366 -17.509 4.714 1.00 97.38 161 HIS A O 1
ATOM 1275 N N . VAL A 1 162 ? -3.147 -16.324 4.003 1.00 97.06 162 VAL A N 1
ATOM 1276 C CA . VAL A 1 162 ? -2.702 -15.010 4.451 1.00 97.06 162 VAL A CA 1
ATOM 1277 C C . VAL A 1 162 ? -3.527 -14.558 5.636 1.00 97.06 162 VAL A C 1
ATOM 1279 O O . VAL A 1 162 ? -4.732 -14.776 5.698 1.00 97.06 162 VAL A O 1
ATOM 1282 N N . LEU A 1 163 ? -2.854 -13.928 6.589 1.00 97.12 163 LEU A N 1
ATOM 1283 C CA . LEU A 1 163 ? -3.478 -13.282 7.721 1.00 97.12 163 LEU A CA 1
ATOM 1284 C C . LEU A 1 163 ? -4.011 -11.930 7.264 1.00 97.12 163 LEU A C 1
ATOM 1286 O O . LEU A 1 163 ? -3.245 -11.104 6.766 1.00 97.12 163 LEU A O 1
ATOM 1290 N N . CYS A 1 164 ? -5.298 -11.702 7.468 1.00 98.06 164 CYS A N 1
ATOM 1291 C CA . CYS A 1 164 ? -5.986 -10.478 7.102 1.00 98.06 164 CYS A CA 1
ATOM 1292 C C . CYS A 1 164 ? -6.664 -9.866 8.330 1.00 98.06 164 CYS A C 1
ATOM 1294 O O . CYS A 1 164 ? -7.258 -10.580 9.130 1.00 98.06 164 CYS A O 1
ATOM 1296 N N . ALA A 1 165 ? -6.580 -8.548 8.497 1.00 97.94 165 ALA A N 1
ATOM 1297 C CA . ALA A 1 165 ? -7.352 -7.805 9.489 1.00 97.94 165 ALA A CA 1
ATOM 1298 C C . ALA A 1 165 ? -8.573 -7.162 8.840 1.00 97.94 165 ALA A C 1
ATOM 1300 O O . ALA A 1 165 ? -8.453 -6.501 7.808 1.00 97.94 165 ALA A O 1
ATOM 1301 N N . HIS A 1 166 ? -9.732 -7.298 9.476 1.00 98.00 166 HIS A N 1
ATOM 1302 C CA . HIS A 1 166 ? -10.955 -6.678 8.982 1.00 98.00 166 HIS A CA 1
ATOM 1303 C C . HIS A 1 166 ? -10.931 -5.162 9.124 1.00 98.00 166 HIS A C 1
ATOM 1305 O O . HIS A 1 166 ? -10.450 -4.609 10.122 1.00 98.00 166 HIS A O 1
ATOM 1311 N N . CYS A 1 167 ? -11.544 -4.506 8.149 1.00 97.75 167 CYS A N 1
ATOM 1312 C CA . CYS A 1 167 ? -11.838 -3.092 8.199 1.00 97.75 167 CYS A CA 1
ATOM 1313 C C . CYS A 1 167 ? -13.255 -2.831 8.721 1.00 97.75 167 CYS A C 1
ATOM 1315 O O . CYS A 1 167 ? -14.142 -3.686 8.691 1.00 97.75 167 CYS A O 1
ATOM 1317 N N . SER A 1 168 ? -13.452 -1.630 9.244 1.00 95.38 168 SER A N 1
ATOM 1318 C CA . SER A 1 168 ? -14.738 -1.119 9.690 1.00 95.38 168 SER A CA 1
ATOM 1319 C C . SER A 1 168 ? -14.820 0.387 9.461 1.00 95.38 168 SER A C 1
ATOM 1321 O O . SER A 1 168 ? -13.864 1.033 9.021 1.00 95.38 168 SER A O 1
ATOM 1323 N N . ARG A 1 169 ? -15.987 0.976 9.712 1.00 93.19 169 ARG A N 1
ATOM 1324 C CA . ARG A 1 169 ? -16.219 2.411 9.490 1.00 93.19 169 ARG A CA 1
ATOM 1325 C C . ARG A 1 169 ? -15.350 3.279 10.402 1.00 93.19 169 ARG A C 1
ATOM 1327 O O . ARG A 1 169 ? -15.104 2.940 11.557 1.00 93.19 169 ARG A O 1
ATOM 1334 N N . LYS A 1 170 ? -15.045 4.501 9.940 1.00 89.00 170 LYS A N 1
ATOM 1335 C CA . LYS A 1 170 ? -14.273 5.524 10.683 1.00 89.00 170 LYS A CA 1
ATOM 1336 C C . LYS A 1 170 ? -14.689 5.739 12.141 1.00 89.00 170 LYS A C 1
ATOM 1338 O O . LYS A 1 170 ? -13.865 6.133 12.957 1.00 89.00 170 LYS A O 1
ATOM 1343 N N . LYS A 1 171 ? -15.962 5.482 12.474 1.00 86.88 171 LYS A N 1
ATOM 1344 C CA . LYS A 1 171 ? -16.502 5.644 13.830 1.00 86.88 171 LYS A CA 1
ATOM 1345 C C . LYS A 1 171 ? -15.731 4.831 14.882 1.00 86.88 171 LYS A C 1
ATOM 1347 O O . LYS A 1 171 ? -15.639 5.263 16.029 1.00 86.88 171 LYS A O 1
ATOM 1352 N N . ASP A 1 172 ? -15.170 3.691 14.483 1.00 87.00 172 ASP A N 1
ATOM 1353 C CA . ASP A 1 172 ? -14.489 2.770 15.390 1.00 87.00 172 ASP A CA 1
ATOM 1354 C C . ASP A 1 172 ? -13.079 3.249 15.749 1.00 87.00 172 ASP A C 1
ATOM 1356 O O . ASP A 1 172 ? -12.557 2.903 16.803 1.00 87.00 172 ASP A O 1
ATOM 1360 N N . PHE A 1 173 ? -12.476 4.140 14.958 1.00 85.69 173 PHE A N 1
ATOM 1361 C CA . PHE A 1 173 ? -11.218 4.774 15.349 1.00 85.69 173 PHE A CA 1
ATOM 1362 C C . PHE A 1 173 ? -11.379 5.664 16.598 1.00 85.69 173 PHE A C 1
ATOM 1364 O O . PHE A 1 173 ? -10.445 5.815 17.388 1.00 85.69 173 PHE A O 1
ATOM 1371 N N . TYR A 1 174 ? -12.582 6.211 16.824 1.00 72.88 174 TYR A N 1
ATOM 1372 C CA . TYR A 1 174 ? -12.884 7.146 17.917 1.00 72.88 174 TYR A CA 1
ATOM 1373 C C . TYR A 1 174 ? -13.258 6.469 19.256 1.00 72.88 174 TYR A C 1
ATOM 1375 O O . TYR A 1 174 ? -13.879 7.105 20.114 1.00 72.88 174 TYR A O 1
ATOM 1383 N N . CYS A 1 175 ? -12.926 5.187 19.464 1.00 62.94 175 CYS A N 1
ATOM 1384 C CA . CYS A 1 175 ? -13.216 4.472 20.717 1.00 62.94 175 CYS A CA 1
ATOM 1385 C C . CYS A 1 175 ? -12.648 5.188 21.961 1.00 62.94 175 CYS A C 1
ATOM 1387 O O . CYS A 1 175 ? -11.528 5.687 21.917 1.00 62.94 175 CYS A O 1
ATOM 1389 N N . ASN A 1 176 ? -13.429 5.178 23.057 1.00 56.47 176 ASN A N 1
ATOM 1390 C CA . ASN A 1 176 ? -13.184 5.544 24.472 1.00 56.47 176 ASN A CA 1
ATOM 1391 C C . ASN A 1 176 ? -12.395 6.829 24.834 1.00 56.47 176 ASN A C 1
ATOM 1393 O O . ASN A 1 176 ? -12.802 7.505 25.772 1.00 56.47 176 ASN A O 1
ATOM 1397 N N . ASN A 1 177 ? -11.347 7.218 24.104 1.00 63.56 177 ASN A N 1
ATOM 1398 C CA . ASN A 1 177 ? -10.422 8.302 24.466 1.00 63.56 177 ASN A CA 1
ATOM 1399 C C . ASN A 1 177 ? -10.477 9.518 23.509 1.00 63.56 177 ASN A C 1
ATOM 1401 O O . ASN A 1 177 ? -9.931 10.575 23.825 1.00 63.56 177 ASN A O 1
ATOM 1405 N N . ILE A 1 178 ? -11.141 9.389 22.349 1.00 70.50 178 ILE A N 1
ATOM 1406 C CA . ILE A 1 178 ? -11.229 10.426 21.288 1.00 70.50 178 ILE A CA 1
ATOM 1407 C C . ILE A 1 178 ? -12.690 10.873 21.046 1.00 70.50 178 ILE A C 1
ATOM 1409 O O . ILE A 1 178 ? -13.001 11.606 20.107 1.00 70.50 178 ILE A O 1
ATOM 1413 N N . ARG A 1 179 ? -13.632 10.456 21.903 1.00 67.69 179 ARG A N 1
ATOM 1414 C CA . ARG A 1 179 ? -15.020 10.929 21.813 1.00 67.69 179 ARG A CA 1
ATOM 1415 C C . ARG A 1 179 ? -15.072 12.431 22.100 1.00 67.69 179 ARG A C 1
ATOM 1417 O O . ARG A 1 179 ? -14.581 12.878 23.134 1.00 67.69 179 ARG A O 1
ATOM 1424 N N . GLY A 1 180 ? -15.641 13.188 21.166 1.00 64.25 180 GLY A N 1
ATOM 1425 C CA . GLY A 1 180 ? -15.930 14.604 21.356 1.00 64.25 180 GLY A CA 1
ATOM 1426 C C . GLY A 1 180 ? -17.171 14.791 22.221 1.00 64.25 180 GLY A C 1
ATOM 1427 O O . GLY A 1 180 ? -18.159 14.068 22.069 1.00 64.25 180 GLY A O 1
ATOM 1428 N N . GLU A 1 181 ? -17.124 15.768 23.117 1.00 71.44 181 GLU A N 1
ATOM 1429 C CA . GLU A 1 181 ? -18.322 16.327 23.739 1.00 71.44 181 GLU A CA 1
ATOM 1430 C C . GLU A 1 181 ? -18.911 17.397 22.807 1.00 71.44 181 GLU A C 1
ATOM 1432 O O . GLU A 1 181 ? -18.188 18.037 22.036 1.00 71.44 181 GLU A O 1
ATOM 1437 N N . LYS A 1 182 ? -20.235 17.602 22.847 1.00 73.06 182 LYS A N 1
ATOM 1438 C CA . LYS A 1 182 ? -20.876 18.663 22.051 1.00 73.06 182 LYS A CA 1
ATOM 1439 C C . LYS A 1 182 ? -20.239 20.017 22.389 1.00 73.06 182 LYS A C 1
ATOM 1441 O O . LYS A 1 182 ? -20.211 20.399 23.554 1.00 73.06 182 LYS A O 1
ATOM 1446 N N . GLY A 1 183 ? -19.769 20.739 21.370 1.00 74.50 183 GLY A N 1
ATOM 1447 C CA . GLY A 1 183 ? -19.114 22.044 21.523 1.00 74.50 183 GLY A CA 1
ATOM 1448 C C . GLY A 1 183 ? -17.590 22.003 21.708 1.00 74.50 183 GLY A C 1
ATOM 1449 O O . GLY A 1 183 ? -16.995 23.057 21.895 1.00 74.50 183 GLY A O 1
ATOM 1450 N N . GLN A 1 184 ? -16.947 20.829 21.637 1.00 81.69 184 GLN A N 1
ATOM 1451 C CA . GLN A 1 184 ? -15.484 20.664 21.748 1.00 81.69 184 GLN A CA 1
ATOM 1452 C C . GLN A 1 184 ? -14.846 20.121 20.453 1.00 81.69 184 GLN A C 1
ATOM 1454 O O . GLN A 1 184 ? -13.964 19.260 20.488 1.00 81.69 184 GLN A O 1
ATOM 1459 N N . GLU A 1 185 ? -15.297 20.599 19.293 1.00 83.50 185 GLU A N 1
ATOM 1460 C CA . GLU A 1 185 ? -14.851 20.083 17.989 1.00 83.50 185 GLU A CA 1
ATOM 1461 C C . GLU A 1 185 ? -13.341 20.265 17.766 1.00 83.50 185 GLU A C 1
ATOM 1463 O O . GLU A 1 185 ? -12.665 19.317 17.373 1.00 83.50 185 GLU A O 1
ATOM 1468 N N . GLU A 1 186 ? -12.776 21.428 18.104 1.00 85.06 186 GLU A N 1
ATOM 1469 C CA . GLU A 1 186 ? -11.332 21.682 17.969 1.00 85.06 186 GLU A CA 1
ATOM 1470 C C . GLU A 1 186 ? -10.487 20.739 18.837 1.00 85.06 186 GLU A C 1
ATOM 1472 O O . GLU A 1 186 ? -9.521 20.140 18.363 1.00 85.06 186 GLU A O 1
ATOM 1477 N N . GLN A 1 187 ? -10.894 20.518 20.091 1.00 84.06 187 GLN A N 1
ATOM 1478 C CA . GLN A 1 187 ? -10.201 19.589 20.990 1.00 84.06 187 GLN A CA 1
ATOM 1479 C C . GLN A 1 187 ? -10.285 18.146 20.481 1.00 84.06 187 GLN A C 1
ATOM 1481 O O . GLN A 1 187 ? -9.351 17.359 20.652 1.00 84.06 187 GLN A O 1
ATOM 1486 N N . GLN A 1 188 ? -11.405 17.780 19.854 1.00 83.62 188 GLN A N 1
ATOM 1487 C CA . GLN A 1 188 ? -11.555 16.476 19.225 1.00 83.62 188 GLN A CA 1
ATOM 1488 C C . GLN A 1 188 ? -10.620 16.333 18.017 1.00 83.62 188 GLN A C 1
ATOM 1490 O O . GLN A 1 188 ? -9.958 15.302 17.893 1.00 83.62 188 GLN A O 1
ATOM 1495 N N . ILE A 1 189 ? -10.517 17.360 17.168 1.00 87.25 189 ILE A N 1
ATOM 1496 C CA . ILE A 1 189 ? -9.586 17.394 16.030 1.00 87.25 189 ILE A CA 1
ATOM 1497 C C . ILE A 1 189 ? -8.143 17.228 16.512 1.00 87.25 189 ILE A C 1
ATOM 1499 O O . ILE A 1 189 ? -7.408 16.411 15.955 1.00 87.25 189 ILE A O 1
ATOM 1503 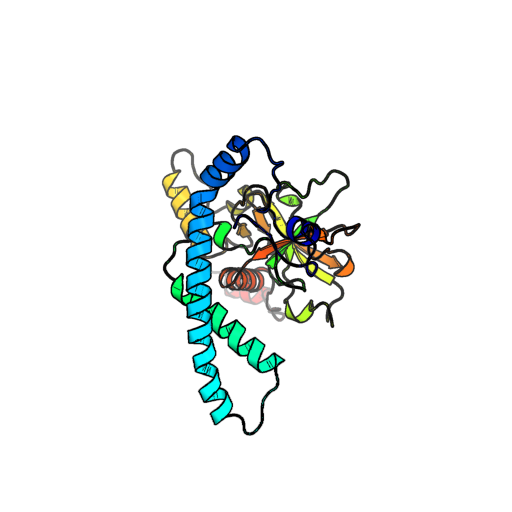N N . ASP A 1 190 ? -7.746 17.919 17.580 1.00 87.56 190 ASP A N 1
ATOM 1504 C CA . ASP A 1 190 ? -6.401 17.796 18.143 1.00 87.56 190 ASP A CA 1
ATOM 1505 C C . ASP A 1 190 ? -6.109 16.381 18.656 1.00 87.56 190 ASP A C 1
ATOM 1507 O O . ASP A 1 190 ? -5.052 15.821 18.352 1.00 87.56 190 ASP A O 1
ATOM 1511 N N . LYS A 1 191 ? -7.055 15.756 19.369 1.00 87.00 191 LYS A N 1
ATOM 1512 C CA . LYS A 1 191 ? -6.925 14.356 19.815 1.00 87.00 191 LYS A CA 1
ATOM 1513 C C . LYS A 1 191 ? -6.803 13.392 18.633 1.00 87.00 191 LYS A C 1
ATOM 1515 O O . LYS A 1 191 ? -5.977 12.480 18.674 1.00 87.00 191 LYS A O 1
ATOM 1520 N N . ILE A 1 192 ? -7.588 13.602 17.572 1.00 88.94 192 ILE A N 1
ATOM 1521 C CA . ILE A 1 192 ? -7.502 12.813 16.335 1.00 88.94 192 ILE A CA 1
ATOM 1522 C C . ILE A 1 192 ? -6.125 12.995 15.695 1.00 88.94 192 ILE A C 1
ATOM 1524 O O . ILE A 1 192 ? -5.481 12.003 15.371 1.00 88.94 192 ILE A O 1
ATOM 1528 N N . ARG A 1 193 ? -5.637 14.233 15.563 1.00 89.50 193 ARG A N 1
ATOM 1529 C CA . ARG A 1 193 ? -4.319 14.527 14.985 1.00 89.50 193 ARG A CA 1
ATOM 1530 C C . ARG A 1 193 ? -3.197 13.841 15.762 1.00 89.50 193 ARG A C 1
ATOM 1532 O O . ARG A 1 193 ? -2.317 13.241 15.156 1.00 89.50 193 ARG A O 1
ATOM 1539 N N . VAL A 1 194 ? -3.246 13.881 17.095 1.00 88.62 194 VAL A N 1
ATOM 1540 C CA . VAL A 1 194 ? -2.278 13.178 17.954 1.00 88.62 194 VAL A CA 1
ATOM 1541 C C . VAL A 1 194 ? -2.323 11.665 17.712 1.00 88.62 194 VAL A C 1
ATOM 1543 O O . VAL A 1 194 ? -1.272 11.042 17.563 1.00 88.62 194 VAL A O 1
ATOM 1546 N N . ALA A 1 195 ? -3.515 11.072 17.620 1.00 88.25 195 ALA A N 1
ATOM 1547 C CA . ALA A 1 195 ? -3.667 9.643 17.351 1.00 88.25 195 ALA A CA 1
ATOM 1548 C C . ALA A 1 195 ? -3.188 9.243 15.943 1.00 88.25 195 ALA A C 1
ATOM 1550 O O . ALA A 1 195 ? -2.519 8.223 15.794 1.00 88.25 195 ALA A O 1
ATOM 1551 N N . LEU A 1 196 ? -3.472 10.059 14.924 1.00 89.94 196 LEU A N 1
ATOM 1552 C CA . LEU A 1 196 ? -2.983 9.849 13.558 1.00 89.94 196 LEU A CA 1
ATOM 1553 C C . LEU A 1 196 ? -1.453 9.942 13.491 1.00 89.94 196 LEU A C 1
ATOM 1555 O O . LEU A 1 196 ? -0.823 9.078 12.892 1.00 89.94 196 LEU A O 1
ATOM 1559 N N . ASN A 1 197 ? -0.844 10.909 14.184 1.00 88.06 197 ASN A N 1
ATOM 1560 C CA . ASN A 1 197 ? 0.616 11.041 14.257 1.00 88.06 197 ASN A CA 1
ATOM 1561 C C . ASN A 1 197 ? 1.289 9.863 14.979 1.00 88.06 197 ASN A C 1
ATOM 1563 O O . ASN A 1 197 ? 2.425 9.515 14.666 1.00 88.06 197 ASN A O 1
ATOM 1567 N N . LYS A 1 198 ? 0.595 9.217 15.925 1.00 86.88 198 LYS A N 1
ATOM 1568 C CA . LYS A 1 198 ? 1.060 7.965 16.543 1.00 86.88 198 LYS A CA 1
ATOM 1569 C C . LYS A 1 198 ? 1.025 6.783 15.558 1.00 86.88 198 LYS A C 1
ATOM 1571 O O . LYS A 1 198 ? 1.756 5.812 15.747 1.00 86.88 198 LYS A O 1
ATOM 1576 N N . GLY A 1 199 ? 0.184 6.856 14.526 1.00 87.00 199 GLY A N 1
ATOM 1577 C CA . GLY A 1 199 ? -0.020 5.819 13.509 1.00 87.00 199 GLY A CA 1
ATOM 1578 C C . GLY A 1 199 ? -1.080 4.778 13.859 1.00 87.00 199 GLY A C 1
ATOM 1579 O O . GLY A 1 199 ? -1.536 4.047 12.985 1.00 87.00 199 GLY A O 1
ATOM 1580 N N . TYR A 1 200 ? -1.490 4.699 15.125 1.00 89.81 200 TYR A N 1
ATOM 1581 C CA . TYR A 1 200 ? -2.532 3.790 15.592 1.00 89.81 200 TYR A CA 1
ATOM 1582 C C . TYR A 1 200 ? -3.130 4.266 16.926 1.00 89.81 200 TYR A C 1
ATOM 1584 O O . TYR A 1 200 ? -2.476 4.951 17.719 1.00 89.81 200 TYR A O 1
ATOM 1592 N N . ASN A 1 201 ? -4.368 3.855 17.201 1.00 89.19 201 ASN A N 1
ATOM 1593 C CA . ASN A 1 201 ? -5.073 4.073 18.462 1.00 89.19 201 ASN A CA 1
ATOM 1594 C C . ASN A 1 201 ? -5.521 2.722 19.034 1.00 89.19 201 ASN A C 1
ATOM 1596 O O . ASN A 1 201 ? -6.443 2.100 18.511 1.00 89.19 201 ASN A O 1
ATOM 1600 N N . ASP A 1 202 ? -4.855 2.248 20.087 1.00 87.50 202 ASP A N 1
ATOM 1601 C CA . ASP A 1 202 ? -4.983 0.873 20.581 1.00 87.50 202 ASP A CA 1
ATOM 1602 C C . ASP A 1 202 ? -4.834 -0.149 19.438 1.00 87.50 202 ASP A C 1
ATOM 1604 O O . ASP A 1 202 ? -3.769 -0.242 18.837 1.00 87.50 202 ASP A O 1
ATOM 1608 N N . GLN A 1 203 ? -5.895 -0.880 19.096 1.00 90.56 203 GLN A N 1
ATOM 1609 C CA . GLN A 1 203 ? -5.908 -1.871 18.012 1.00 90.56 203 GLN A CA 1
ATOM 1610 C C . GLN A 1 203 ? -6.308 -1.306 16.642 1.00 90.56 203 GLN A C 1
ATOM 1612 O O . GLN A 1 203 ? -6.441 -2.072 15.690 1.00 90.56 203 GLN A O 1
ATOM 1617 N N . TRP A 1 204 ? -6.569 -0.003 16.552 1.00 93.75 204 TRP A N 1
ATOM 1618 C CA . TRP A 1 204 ? -7.194 0.624 15.395 1.00 93.75 204 TRP A CA 1
ATOM 1619 C C . TRP A 1 204 ? -6.192 1.438 14.584 1.00 93.75 204 TRP A C 1
ATOM 1621 O O . TRP A 1 204 ? -5.482 2.282 15.130 1.00 93.75 204 TRP A O 1
ATOM 1631 N N . VAL A 1 205 ? -6.190 1.241 13.269 1.00 95.12 205 VAL A N 1
ATOM 1632 C CA . VAL A 1 205 ? -5.438 2.072 12.317 1.00 95.12 205 VAL A CA 1
ATOM 1633 C C . VAL A 1 205 ? -6.436 2.752 11.393 1.00 95.12 205 VAL A C 1
ATOM 1635 O O . VAL A 1 205 ? -7.206 2.074 10.717 1.00 95.12 205 VAL A O 1
ATOM 1638 N N . ALA A 1 206 ? -6.449 4.083 11.370 1.00 95.06 206 ALA A N 1
ATOM 1639 C CA . ALA A 1 206 ? -7.284 4.837 10.442 1.00 95.06 206 ALA A CA 1
ATOM 1640 C C . ALA A 1 206 ? -6.598 4.950 9.081 1.00 95.06 206 ALA A C 1
ATOM 1642 O O . ALA A 1 206 ? -5.412 5.267 9.005 1.00 95.06 206 ALA A O 1
ATOM 1643 N N . LEU A 1 207 ? -7.366 4.737 8.019 1.00 96.12 207 LEU A N 1
ATOM 1644 C CA . LEU A 1 207 ? -6.916 4.857 6.644 1.00 96.12 207 LEU A CA 1
ATOM 1645 C C . LEU A 1 207 ? -7.780 5.893 5.895 1.00 96.12 207 LEU A C 1
ATOM 1647 O O . LEU A 1 207 ? -9.010 5.894 6.044 1.00 96.12 207 LEU A O 1
ATOM 1651 N N . PRO A 1 208 ? -7.154 6.817 5.146 1.00 95.06 208 PRO A N 1
ATOM 1652 C CA . PRO A 1 208 ? -7.853 7.886 4.447 1.00 95.06 208 PRO A CA 1
ATOM 1653 C C . PRO A 1 208 ? -8.763 7.404 3.311 1.00 95.06 208 PRO A C 1
ATOM 1655 O O . PRO A 1 208 ? -8.528 6.407 2.646 1.00 95.06 208 PRO A O 1
ATOM 1658 N N . TYR A 1 209 ? -9.811 8.177 3.056 1.00 95.06 209 TYR A N 1
ATOM 1659 C CA . TYR A 1 209 ? -10.654 8.025 1.874 1.00 95.06 209 TYR A CA 1
ATOM 1660 C C . TYR A 1 209 ? -9.878 8.310 0.584 1.00 95.06 209 TYR A C 1
ATOM 1662 O O . TYR A 1 209 ? -9.103 9.269 0.525 1.00 95.06 209 TYR A O 1
ATOM 1670 N N . MET A 1 210 ? -10.165 7.529 -0.458 1.00 94.69 210 MET A N 1
ATOM 1671 C CA . MET A 1 210 ? -9.760 7.810 -1.832 1.00 94.69 210 MET A CA 1
ATOM 1672 C C . MET A 1 210 ? -10.968 7.620 -2.746 1.00 94.69 210 MET A C 1
ATOM 1674 O O . MET A 1 210 ? -11.529 6.526 -2.833 1.00 94.69 210 MET A O 1
ATOM 1678 N N . GLU A 1 211 ? -11.366 8.699 -3.415 1.00 89.88 211 GLU A N 1
ATOM 1679 C CA . GLU A 1 211 ? -12.569 8.733 -4.243 1.00 89.88 211 GLU A CA 1
ATOM 1680 C C . GLU A 1 211 ? -12.581 7.628 -5.299 1.00 89.88 211 GLU A C 1
ATOM 1682 O O . GLU A 1 211 ? -11.579 7.380 -5.965 1.00 89.88 211 GLU A O 1
ATOM 1687 N N . ASN A 1 212 ? -13.726 6.947 -5.408 1.00 88.94 212 ASN A N 1
ATOM 1688 C CA . ASN A 1 212 ? -13.969 5.781 -6.265 1.00 88.94 212 ASN A CA 1
ATOM 1689 C C . ASN A 1 212 ? -13.103 4.535 -5.987 1.00 88.94 212 ASN A C 1
ATOM 1691 O O . ASN A 1 212 ? -13.286 3.531 -6.664 1.00 88.94 212 ASN A O 1
ATOM 1695 N N . VAL A 1 213 ? -12.220 4.547 -4.980 1.00 94.06 213 VAL A N 1
ATOM 1696 C CA . VAL A 1 213 ? -11.316 3.420 -4.682 1.00 94.06 213 VAL A CA 1
ATOM 1697 C C . VAL A 1 213 ? -11.632 2.780 -3.328 1.00 94.06 213 VAL A C 1
ATOM 1699 O O . VAL A 1 213 ? -11.957 1.592 -3.262 1.00 94.06 213 VAL A O 1
ATOM 1702 N N . ILE A 1 214 ? -11.573 3.557 -2.240 1.00 95.69 214 ILE A N 1
ATOM 1703 C CA . ILE A 1 214 ? -11.896 3.081 -0.887 1.00 95.69 214 ILE A CA 1
ATOM 1704 C C . ILE A 1 214 ? -12.629 4.148 -0.059 1.00 95.69 214 ILE A C 1
ATOM 1706 O O . ILE A 1 214 ? -12.307 5.338 -0.153 1.00 95.69 214 ILE A O 1
ATOM 1710 N N . PRO A 1 215 ? -13.587 3.753 0.801 1.00 96.06 215 PRO A N 1
ATOM 1711 C CA . PRO A 1 215 ? -14.170 4.661 1.782 1.00 96.06 215 PRO A CA 1
ATOM 1712 C C . PRO A 1 215 ? -13.148 4.985 2.889 1.00 96.06 215 PRO A C 1
ATOM 1714 O O . PRO A 1 215 ? -12.066 4.405 2.958 1.00 96.06 215 PRO A O 1
ATOM 1717 N N . TYR A 1 216 ? -13.502 5.872 3.825 1.00 95.00 216 TYR A N 1
ATOM 1718 C CA . TYR A 1 216 ? -12.762 5.944 5.090 1.00 95.00 216 TYR A CA 1
ATOM 1719 C C . TYR A 1 216 ? -12.904 4.621 5.849 1.00 95.00 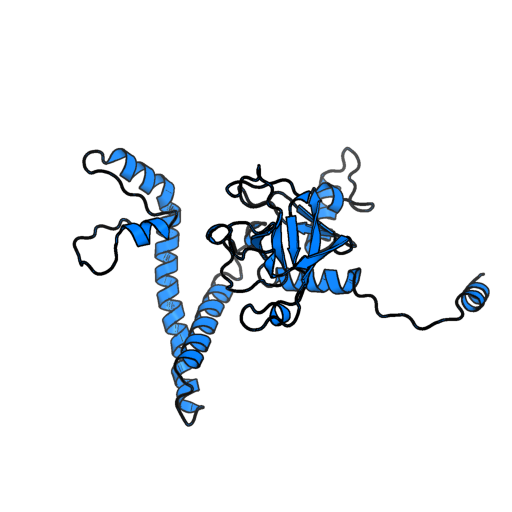216 TYR A C 1
ATOM 1721 O O . TYR A 1 216 ? -14.000 4.296 6.323 1.00 95.00 216 TYR A O 1
ATOM 1729 N N . ILE A 1 217 ? -11.793 3.912 6.027 1.00 96.19 217 ILE A N 1
ATOM 1730 C CA . ILE A 1 217 ? -11.755 2.631 6.732 1.00 96.19 217 ILE A CA 1
ATOM 1731 C C . ILE A 1 217 ? -10.897 2.714 7.992 1.00 96.19 217 ILE A C 1
ATOM 1733 O O . ILE A 1 217 ? -9.969 3.511 8.114 1.00 96.19 217 ILE A O 1
ATOM 1737 N N . THR A 1 218 ? -11.236 1.890 8.970 1.00 96.44 218 THR A N 1
ATOM 1738 C CA . THR A 1 218 ? -10.462 1.663 10.187 1.00 96.44 218 THR A CA 1
ATOM 1739 C C . THR A 1 218 ? -10.123 0.186 10.256 1.00 96.44 218 THR A C 1
ATOM 1741 O O . THR A 1 218 ? -11.014 -0.654 10.265 1.00 96.44 218 THR A O 1
ATOM 1744 N N . VAL A 1 219 ? -8.840 -0.147 10.283 1.00 96.94 219 VAL A N 1
ATOM 1745 C CA . VAL A 1 219 ? -8.364 -1.529 10.377 1.00 96.94 219 VAL A CA 1
ATOM 1746 C C . VAL A 1 219 ? -8.378 -1.958 11.837 1.00 96.94 219 VAL A C 1
ATOM 1748 O O . VAL A 1 219 ? -7.825 -1.261 12.689 1.00 96.94 219 VAL A O 1
ATOM 1751 N N . ASN A 1 220 ? -8.975 -3.113 12.127 1.00 95.44 220 ASN A N 1
ATOM 1752 C CA . ASN A 1 220 ? -8.935 -3.732 13.446 1.00 95.44 220 ASN A CA 1
ATOM 1753 C C . ASN A 1 220 ? -7.833 -4.791 13.510 1.00 95.44 220 ASN A C 1
ATOM 1755 O O . ASN A 1 220 ? -8.036 -5.939 13.118 1.00 95.44 220 ASN A O 1
ATOM 1759 N N . LEU A 1 221 ? -6.691 -4.442 14.094 1.00 94.38 221 LEU A N 1
ATOM 1760 C CA . LEU A 1 221 ? -5.522 -5.321 14.175 1.00 94.38 221 LEU A CA 1
ATOM 1761 C C . LEU A 1 221 ? -5.719 -6.558 15.070 1.00 94.38 221 LEU A C 1
ATOM 1763 O O . LEU A 1 221 ? -4.835 -7.412 15.109 1.00 94.38 221 LEU A O 1
ATOM 1767 N N . LYS A 1 222 ? -6.844 -6.663 15.795 1.00 91.50 222 LYS A N 1
ATOM 1768 C CA . LYS A 1 222 ? -7.212 -7.850 16.588 1.00 91.50 222 LYS A CA 1
ATOM 1769 C C . LYS A 1 222 ? -8.336 -8.687 15.983 1.00 91.50 222 LYS A C 1
ATOM 1771 O O . LYS A 1 222 ? -8.511 -9.826 16.407 1.00 91.50 222 LYS A O 1
ATOM 1776 N N . LYS A 1 223 ? -9.103 -8.155 15.026 1.00 94.56 223 LYS A N 1
ATOM 1777 C CA . LYS A 1 223 ? -10.127 -8.928 14.311 1.00 94.56 223 LYS A CA 1
ATOM 1778 C C . LYS A 1 223 ? -9.489 -9.484 13.042 1.00 94.56 223 LYS A C 1
ATOM 1780 O O . LYS A 1 223 ? -9.517 -8.835 12.000 1.00 94.56 223 LYS A O 1
ATOM 1785 N N . ILE A 1 224 ? -8.872 -10.651 13.192 1.00 94.62 224 ILE A N 1
ATOM 1786 C CA . ILE A 1 224 ? -8.067 -11.310 12.165 1.00 94.62 224 ILE A CA 1
ATOM 1787 C C . ILE A 1 224 ? -8.763 -12.552 11.602 1.00 94.62 224 ILE A C 1
ATOM 1789 O O . ILE A 1 224 ? -9.452 -13.263 12.331 1.00 94.62 224 ILE A O 1
ATOM 1793 N N . GLU A 1 225 ? -8.535 -12.813 10.323 1.00 96.38 225 GLU A N 1
ATOM 1794 C CA . GLU A 1 225 ? -9.026 -13.962 9.563 1.00 96.38 225 GLU A CA 1
ATOM 1795 C C . GLU A 1 225 ? -7.889 -14.531 8.699 1.00 96.38 225 GLU A C 1
ATOM 1797 O O . GLU A 1 225 ? -6.945 -13.818 8.349 1.00 96.38 225 GLU A O 1
ATOM 1802 N N . LEU A 1 226 ? -7.953 -15.827 8.383 1.00 97.75 226 LEU A N 1
ATOM 1803 C CA . LEU A 1 226 ? -7.068 -16.464 7.410 1.00 97.75 226 LEU A CA 1
ATOM 1804 C C . LEU A 1 226 ? -7.809 -16.618 6.080 1.00 97.75 226 LEU A C 1
ATOM 1806 O O . LEU A 1 226 ? -8.828 -17.296 6.035 1.00 97.75 226 LEU A O 1
ATOM 1810 N N . VAL A 1 227 ? -7.260 -16.046 5.011 1.00 98.06 227 VAL A N 1
ATOM 1811 C CA . VAL A 1 227 ? -7.806 -16.127 3.644 1.00 98.06 227 VAL A CA 1
ATOM 1812 C C . VAL A 1 227 ? -6.859 -16.951 2.778 1.00 98.06 227 VAL A C 1
ATOM 1814 O O . VAL A 1 227 ? -5.641 -16.787 2.884 1.00 98.06 227 VAL A O 1
ATOM 1817 N N . ALA A 1 228 ? -7.356 -17.851 1.928 1.00 97.25 228 ALA A N 1
ATOM 1818 C CA . ALA A 1 228 ? -6.463 -18.632 1.074 1.00 97.25 228 ALA A CA 1
ATOM 1819 C C . ALA A 1 228 ? -5.818 -17.741 -0.000 1.00 97.25 228 ALA A C 1
ATOM 1821 O O . ALA A 1 228 ? -6.472 -16.896 -0.606 1.00 97.25 228 ALA A O 1
ATOM 1822 N N . LEU A 1 229 ? -4.531 -17.946 -0.305 1.00 95.75 229 LEU A N 1
ATOM 1823 C CA . LEU A 1 229 ? -3.861 -17.162 -1.358 1.00 95.75 229 LEU A CA 1
ATOM 1824 C C . LEU A 1 229 ? -4.544 -17.305 -2.725 1.00 95.75 229 LEU A C 1
ATOM 1826 O O . LEU A 1 229 ? -4.569 -16.358 -3.506 1.00 95.75 229 LEU A O 1
ATOM 1830 N N . SER A 1 230 ? -5.099 -18.484 -3.014 1.00 94.69 230 SER A N 1
ATOM 1831 C CA . SER A 1 230 ? -5.823 -18.774 -4.256 1.00 94.69 230 SER A CA 1
ATOM 1832 C C . SER A 1 230 ? -7.150 -18.024 -4.385 1.00 94.69 230 SER A C 1
ATOM 1834 O O . SER A 1 230 ? -7.674 -17.908 -5.489 1.00 94.69 230 SER A O 1
ATOM 1836 N N . GLU A 1 231 ? -7.689 -17.518 -3.278 1.00 96.94 231 GLU A N 1
ATOM 1837 C CA . GLU A 1 231 ? -8.959 -16.792 -3.220 1.00 96.94 231 GLU A CA 1
ATOM 1838 C C . GLU A 1 231 ? -8.796 -15.285 -3.462 1.00 96.94 231 GLU A C 1
ATOM 1840 O O . GLU A 1 231 ? -9.781 -14.550 -3.429 1.00 96.94 231 GLU A O 1
ATOM 1845 N N . ILE A 1 232 ? -7.569 -14.811 -3.713 1.00 97.12 232 ILE A N 1
ATOM 1846 C CA . ILE A 1 232 ? -7.258 -13.389 -3.877 1.00 97.12 232 ILE A CA 1
ATOM 1847 C C . ILE A 1 232 ? -6.761 -13.121 -5.299 1.00 97.12 232 ILE A C 1
ATOM 1849 O O . ILE A 1 232 ? -5.657 -13.511 -5.684 1.00 97.12 232 ILE A O 1
ATOM 1853 N N . ALA A 1 233 ? -7.544 -12.379 -6.078 1.00 95.94 233 ALA A N 1
ATOM 1854 C CA . ALA A 1 233 ? -7.090 -11.810 -7.341 1.00 95.94 233 ALA A CA 1
ATOM 1855 C C . ALA A 1 233 ? -6.100 -10.656 -7.095 1.00 95.94 233 ALA A C 1
ATOM 1857 O O . ALA A 1 233 ? -6.335 -9.772 -6.269 1.00 95.94 233 ALA A O 1
ATOM 1858 N N . LEU A 1 234 ? -4.986 -10.628 -7.836 1.00 94.25 234 LEU A N 1
ATOM 1859 C CA . LEU A 1 234 ? -3.917 -9.635 -7.643 1.00 94.25 234 LEU A CA 1
ATOM 1860 C C . LEU A 1 234 ? -4.245 -8.251 -8.223 1.00 94.25 234 LEU A C 1
ATOM 1862 O O . LEU A 1 234 ? -3.567 -7.274 -7.905 1.00 94.25 234 LEU A O 1
ATOM 1866 N N . SER A 1 235 ? -5.249 -8.136 -9.082 1.00 91.94 235 SER A N 1
ATOM 1867 C CA . SER A 1 235 ? -5.732 -6.853 -9.587 1.00 91.94 235 SER A CA 1
ATOM 1868 C C . SER A 1 235 ? -7.190 -6.965 -9.998 1.00 91.94 235 SER A C 1
ATOM 1870 O O . SER A 1 235 ? -7.639 -8.042 -10.386 1.00 91.94 235 SER A O 1
ATOM 1872 N N . ILE A 1 236 ? -7.889 -5.830 -10.019 1.00 89.81 236 ILE A N 1
ATOM 1873 C CA . ILE A 1 236 ? -9.247 -5.723 -10.574 1.00 89.81 236 ILE A CA 1
ATOM 1874 C C . ILE A 1 236 ? -9.294 -6.271 -12.009 1.00 89.81 236 ILE A C 1
ATOM 1876 O O . ILE A 1 236 ? -10.177 -7.044 -12.352 1.00 89.81 236 ILE A O 1
ATOM 1880 N N . SER A 1 237 ? -8.282 -5.970 -12.826 1.00 86.75 237 SER A N 1
ATOM 1881 C CA . SER A 1 237 ? -8.193 -6.443 -14.214 1.00 86.75 237 SER A CA 1
ATOM 1882 C C . SER A 1 237 ? -7.933 -7.946 -14.387 1.00 86.75 237 SER A C 1
ATOM 1884 O O . SER A 1 237 ? -8.137 -8.460 -15.483 1.00 86.75 237 SER A O 1
ATOM 1886 N N . SER A 1 238 ? -7.439 -8.641 -13.357 1.00 85.69 238 SER A N 1
ATOM 1887 C CA . SER A 1 238 ? -7.168 -10.090 -13.390 1.00 85.69 238 SER A CA 1
ATOM 1888 C C . SER A 1 238 ? -8.185 -10.909 -12.596 1.00 85.69 238 SER A C 1
ATOM 1890 O O . SER A 1 238 ? -8.082 -12.135 -12.551 1.00 85.69 238 SER A O 1
ATOM 1892 N N . HIS A 1 239 ? -9.151 -10.242 -11.965 1.00 90.56 239 HIS A N 1
ATOM 1893 C CA . HIS A 1 239 ? -10.224 -10.885 -11.230 1.00 90.56 239 HIS A CA 1
ATOM 1894 C C . HIS A 1 239 ? -11.184 -11.603 -12.189 1.00 90.56 239 HIS A C 1
ATOM 1896 O O . HIS A 1 239 ? -11.508 -11.105 -13.266 1.00 90.56 239 HIS A O 1
ATOM 1902 N N . THR A 1 240 ? -11.602 -12.801 -11.784 1.00 88.38 240 THR A N 1
ATOM 1903 C CA . THR A 1 240 ? -12.524 -13.661 -12.537 1.00 88.38 240 THR A CA 1
ATOM 1904 C C . THR A 1 240 ? -13.627 -14.165 -11.614 1.00 88.38 240 THR A C 1
ATOM 1906 O O . THR A 1 240 ? -14.745 -13.675 -11.681 1.00 88.38 240 THR A O 1
ATOM 1909 N N . GLU A 1 241 ? -13.294 -15.092 -10.717 1.00 91.38 241 GLU A N 1
ATOM 1910 C CA . GLU A 1 241 ? -14.240 -15.726 -9.785 1.00 91.38 241 GLU A CA 1
ATOM 1911 C C . GLU A 1 241 ? -13.735 -15.706 -8.332 1.00 91.38 241 GLU A C 1
ATOM 1913 O O . GLU A 1 241 ? -14.382 -16.234 -7.431 1.00 91.38 241 GLU A O 1
ATOM 1918 N N . GLN A 1 242 ? -12.559 -15.119 -8.083 1.00 96.12 242 GLN A N 1
ATOM 1919 C CA . GLN A 1 242 ? -11.961 -15.078 -6.750 1.00 96.12 242 GLN A CA 1
ATOM 1920 C C . GLN A 1 242 ? -12.824 -14.254 -5.780 1.00 96.12 242 GLN A C 1
ATOM 1922 O O . GLN A 1 242 ? -13.138 -13.110 -6.100 1.00 96.12 242 GLN A O 1
ATOM 1927 N N . PRO A 1 243 ? -13.142 -14.749 -4.572 1.00 97.06 243 PRO A N 1
ATOM 1928 C CA . PRO A 1 243 ? -13.996 -14.029 -3.625 1.00 97.06 243 PRO A CA 1
ATOM 1929 C C . PRO A 1 243 ? -13.350 -12.753 -3.076 1.00 97.06 243 PRO A C 1
ATOM 1931 O O . PRO A 1 243 ? -14.042 -11.930 -2.484 1.00 97.06 243 PRO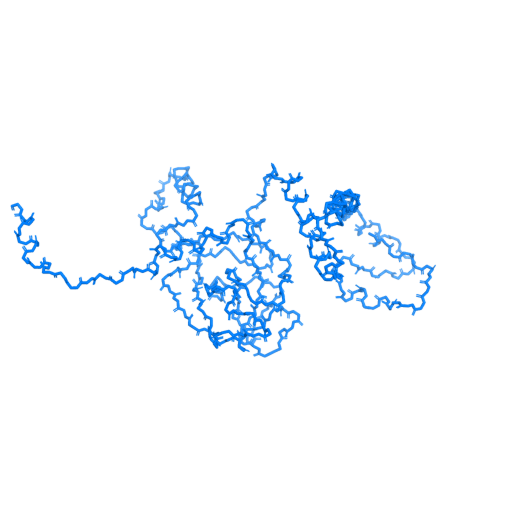 A O 1
ATOM 1934 N N . TYR A 1 244 ? -12.044 -12.559 -3.275 1.00 98.00 244 TYR A N 1
ATOM 1935 C CA . TYR A 1 244 ? -11.349 -11.332 -2.919 1.00 98.00 244 TYR A CA 1
ATOM 1936 C C . TYR A 1 244 ? -10.536 -10.783 -4.086 1.00 98.00 244 TYR A C 1
ATOM 1938 O O . TYR A 1 244 ? -9.971 -11.520 -4.897 1.00 98.00 244 TYR A O 1
ATOM 1946 N N . VAL A 1 245 ? -10.406 -9.461 -4.129 1.00 97.50 245 VAL A N 1
ATOM 1947 C CA . VAL A 1 245 ? -9.553 -8.759 -5.088 1.00 97.50 245 VAL A CA 1
ATOM 1948 C C . VAL A 1 245 ? -8.710 -7.706 -4.390 1.00 97.50 245 VAL A C 1
ATOM 1950 O O . VAL A 1 245 ? -9.189 -6.978 -3.523 1.00 97.50 245 VAL A O 1
ATOM 1953 N N . ARG A 1 246 ? -7.435 -7.604 -4.765 1.00 97.75 246 ARG A N 1
ATOM 1954 C CA . ARG A 1 246 ? -6.569 -6.521 -4.306 1.00 97.75 246 ARG A CA 1
ATOM 1955 C C . ARG A 1 246 ? -6.958 -5.206 -4.973 1.00 97.75 246 ARG A C 1
ATOM 1957 O O . ARG A 1 246 ? -6.947 -5.098 -6.200 1.00 97.75 246 ARG A O 1
ATOM 1964 N N . VAL A 1 247 ? -7.211 -4.202 -4.141 1.00 96.94 247 VAL A N 1
ATOM 1965 C CA . VAL A 1 247 ? -7.638 -2.865 -4.562 1.00 96.94 247 VAL A CA 1
ATOM 1966 C C . VAL A 1 247 ? -6.467 -1.891 -4.588 1.00 96.94 247 VAL A C 1
ATOM 1968 O O . VAL A 1 247 ? -6.259 -1.226 -5.595 1.00 96.94 247 VAL A O 1
ATOM 1971 N N . LEU A 1 248 ? -5.680 -1.817 -3.513 1.00 97.19 248 LEU A N 1
ATOM 1972 C CA . LEU A 1 248 ? -4.541 -0.899 -3.385 1.00 97.19 248 LEU A CA 1
ATOM 1973 C C . LEU A 1 248 ? -3.464 -1.479 -2.460 1.00 97.19 248 LEU A C 1
ATOM 1975 O O . LEU A 1 248 ? -3.700 -2.476 -1.774 1.00 97.19 248 LEU A O 1
ATOM 1979 N N . SER A 1 249 ? -2.301 -0.836 -2.419 1.00 97.69 249 SER A N 1
ATOM 1980 C CA . SER A 1 249 ? -1.222 -1.152 -1.476 1.00 97.69 249 SER A CA 1
ATOM 1981 C C . SER A 1 249 ? -0.886 0.069 -0.621 1.00 97.69 249 SER A C 1
ATOM 1983 O O . SER A 1 249 ? -0.886 1.185 -1.135 1.00 97.69 249 SER A O 1
ATOM 1985 N N . ILE A 1 250 ? -0.558 -0.121 0.660 1.00 97.06 250 ILE A N 1
ATOM 1986 C CA . ILE A 1 250 ? 0.070 0.939 1.465 1.00 97.06 250 ILE A CA 1
ATOM 1987 C C . ILE A 1 250 ? 1.560 1.041 1.107 1.00 97.06 250 ILE A C 1
ATOM 1989 O O . ILE A 1 250 ? 2.269 0.028 1.117 1.00 97.06 250 ILE A O 1
ATOM 1993 N N . ASP A 1 251 ? 2.043 2.252 0.823 1.00 93.25 251 ASP A N 1
ATOM 1994 C CA . ASP A 1 251 ? 3.456 2.500 0.528 1.00 93.25 251 ASP A CA 1
ATOM 1995 C C . ASP A 1 251 ? 4.325 2.619 1.795 1.00 93.25 251 ASP A C 1
ATOM 1997 O O . ASP A 1 251 ? 3.844 2.808 2.918 1.00 93.25 251 ASP A O 1
ATOM 2001 N N . SER A 1 252 ? 5.638 2.512 1.615 1.00 89.25 252 SER A N 1
ATOM 2002 C CA . SER A 1 252 ? 6.620 2.877 2.633 1.00 89.25 252 SER A CA 1
ATOM 2003 C C . SER A 1 252 ? 6.692 4.404 2.777 1.00 89.25 252 SER A C 1
ATOM 2005 O O . SER A 1 252 ? 6.587 5.102 1.771 1.00 89.25 252 SER A O 1
ATOM 2007 N N . PRO A 1 253 ? 6.869 4.963 3.990 1.00 89.25 253 PRO A N 1
ATOM 2008 C CA . PRO A 1 253 ? 7.123 4.303 5.279 1.00 89.25 253 PRO A CA 1
ATOM 2009 C C . PRO A 1 253 ? 5.859 3.902 6.064 1.00 89.25 253 PRO A C 1
ATOM 2011 O O . PRO A 1 253 ? 5.951 3.355 7.167 1.00 89.25 253 PRO A O 1
ATOM 2014 N N . PHE A 1 254 ? 4.667 4.200 5.542 1.00 92.81 254 PHE A N 1
ATOM 2015 C CA . PHE A 1 254 ? 3.410 4.010 6.270 1.00 92.81 254 PHE A CA 1
ATOM 2016 C C . PHE A 1 254 ? 3.121 2.534 6.556 1.00 92.81 254 PHE A C 1
ATOM 2018 O O . PHE A 1 254 ? 2.659 2.178 7.639 1.00 92.81 254 PHE A O 1
ATOM 2025 N N . ARG A 1 255 ? 3.452 1.652 5.609 1.00 95.00 255 ARG A N 1
ATOM 2026 C CA . ARG A 1 255 ? 3.329 0.201 5.770 1.00 95.00 255 ARG A CA 1
ATOM 2027 C C . ARG A 1 255 ? 4.110 -0.308 6.978 1.00 95.00 255 ARG A C 1
ATOM 2029 O O . ARG A 1 255 ? 3.585 -1.098 7.759 1.00 95.00 255 ARG A O 1
ATOM 2036 N N . GLU A 1 256 ? 5.352 0.136 7.151 1.00 94.25 256 GLU A N 1
ATOM 2037 C CA . GLU A 1 256 ? 6.203 -0.299 8.260 1.00 94.25 256 GLU A CA 1
ATOM 2038 C C . GLU A 1 256 ? 5.628 0.142 9.617 1.00 94.25 256 GLU A C 1
ATOM 2040 O O . GLU A 1 256 ? 5.645 -0.634 10.576 1.00 94.25 256 GLU A O 1
ATOM 2045 N N . GLN A 1 257 ? 5.034 1.339 9.685 1.00 92.50 257 GLN A N 1
ATOM 2046 C CA . GLN A 1 257 ? 4.334 1.824 10.878 1.00 92.50 257 GLN A CA 1
ATOM 2047 C C . GLN A 1 257 ? 3.136 0.932 11.248 1.00 92.50 257 GLN A C 1
ATOM 2049 O O . GLN A 1 257 ? 2.938 0.611 12.423 1.00 92.50 257 GLN A O 1
ATOM 2054 N N . ILE A 1 258 ? 2.356 0.493 10.258 1.00 94.81 258 ILE A N 1
ATOM 2055 C CA . ILE A 1 258 ? 1.190 -0.376 10.472 1.00 94.81 258 ILE A CA 1
ATOM 2056 C C . ILE A 1 258 ? 1.618 -1.782 10.904 1.00 94.81 258 ILE A C 1
ATOM 2058 O O . ILE A 1 258 ? 1.049 -2.340 11.844 1.00 94.81 258 ILE A O 1
ATOM 2062 N N . VAL A 1 259 ? 2.655 -2.343 10.275 1.00 93.56 259 VAL A N 1
ATOM 2063 C CA . VAL A 1 259 ? 3.233 -3.636 10.678 1.00 93.56 259 VAL A CA 1
ATOM 2064 C C . VAL A 1 259 ? 3.710 -3.580 12.129 1.00 93.56 259 VAL A C 1
ATOM 2066 O O . VAL A 1 259 ? 3.418 -4.481 12.915 1.00 93.56 259 VAL A O 1
ATOM 2069 N N . TRP A 1 260 ? 4.381 -2.495 12.517 1.00 91.75 260 TRP A N 1
ATOM 2070 C CA . TRP A 1 260 ? 4.795 -2.277 13.899 1.00 91.75 260 TRP A CA 1
ATOM 2071 C C . TRP A 1 260 ? 3.599 -2.204 14.862 1.00 91.75 260 TRP A C 1
ATOM 2073 O O . TRP A 1 260 ? 3.606 -2.856 15.909 1.00 91.75 260 TRP A O 1
ATOM 2083 N N . ALA A 1 261 ? 2.537 -1.481 14.493 1.00 92.06 261 ALA A N 1
ATOM 2084 C CA . ALA A 1 261 ? 1.302 -1.429 15.274 1.00 92.06 261 ALA A CA 1
ATOM 2085 C C . ALA A 1 261 ? 0.666 -2.820 15.444 1.00 92.06 261 ALA A C 1
ATOM 2087 O O . ALA A 1 261 ? 0.206 -3.156 16.539 1.00 92.06 261 ALA A O 1
ATOM 2088 N N . HIS A 1 262 ? 0.673 -3.653 14.397 1.00 92.12 262 HIS A N 1
ATOM 2089 C CA . HIS A 1 262 ? 0.184 -5.031 14.461 1.00 92.12 262 HIS A CA 1
ATOM 2090 C C . HIS A 1 262 ? 1.010 -5.879 15.432 1.00 92.12 262 HIS A C 1
ATOM 2092 O O . HIS A 1 262 ? 0.440 -6.516 16.322 1.00 92.12 262 HIS A O 1
ATOM 2098 N N . MET A 1 263 ? 2.342 -5.818 15.333 1.00 89.38 263 MET A N 1
ATOM 2099 C CA . MET A 1 263 ? 3.239 -6.534 16.242 1.00 89.38 263 MET A CA 1
ATOM 2100 C C . MET A 1 263 ? 2.982 -6.170 17.709 1.00 89.38 263 MET A C 1
ATOM 2102 O O . MET A 1 263 ? 2.920 -7.054 18.555 1.00 89.38 263 MET A O 1
ATOM 2106 N N . GLN A 1 264 ? 2.770 -4.890 18.022 1.00 86.81 264 GLN A N 1
ATOM 2107 C CA . GLN A 1 264 ? 2.502 -4.463 19.400 1.00 86.81 264 GLN A CA 1
ATOM 2108 C C . GLN A 1 264 ? 1.131 -4.914 19.927 1.00 86.81 264 GLN A C 1
ATOM 2110 O O . GLN A 1 264 ? 0.980 -5.175 21.122 1.00 86.81 264 GLN A O 1
ATOM 2115 N N . ASN A 1 265 ? 0.120 -4.994 19.058 1.00 82.25 265 ASN A N 1
ATOM 2116 C CA . ASN A 1 265 ? -1.261 -5.247 19.471 1.00 82.25 265 ASN A CA 1
ATOM 2117 C C . ASN A 1 265 ? -1.658 -6.723 19.485 1.00 82.25 265 ASN A C 1
ATOM 2119 O O . ASN A 1 265 ? -2.444 -7.129 20.348 1.00 82.25 265 ASN A O 1
ATOM 2123 N N . ALA A 1 266 ? -1.155 -7.499 18.526 1.00 80.31 266 ALA A N 1
ATOM 2124 C CA . ALA A 1 266 ? -1.565 -8.880 18.292 1.00 80.31 266 ALA A CA 1
ATOM 2125 C C . ALA A 1 266 ? -0.474 -9.896 18.658 1.00 80.31 266 ALA A C 1
ATOM 2127 O O . ALA A 1 266 ? -0.794 -10.999 19.098 1.00 80.31 266 ALA A O 1
ATOM 2128 N N . CYS A 1 267 ? 0.807 -9.527 18.556 1.00 73.75 267 CYS A N 1
ATOM 2129 C CA . CYS A 1 267 ? 1.921 -10.428 18.850 1.00 73.75 267 CYS A CA 1
ATOM 2130 C C . CYS A 1 267 ? 2.399 -10.231 20.295 1.00 73.75 267 CYS A C 1
ATOM 2132 O O . CYS A 1 267 ? 3.400 -9.567 20.559 1.00 73.75 267 CYS A O 1
ATOM 2134 N N . ARG A 1 268 ? 1.673 -10.800 21.264 1.00 64.88 268 ARG A N 1
ATOM 2135 C CA . ARG A 1 268 ? 2.135 -10.822 22.660 1.00 64.88 268 ARG A CA 1
ATOM 2136 C C . ARG A 1 268 ? 3.140 -11.959 22.859 1.00 64.88 268 ARG A C 1
ATOM 2138 O O . ARG A 1 268 ? 2.802 -13.101 22.550 1.00 64.88 268 ARG A O 1
ATOM 2145 N N . PRO A 1 269 ? 4.333 -11.693 23.418 1.00 61.34 269 PRO A N 1
ATOM 2146 C CA . PRO A 1 269 ? 5.187 -12.757 23.921 1.00 61.34 269 PRO A CA 1
ATOM 2147 C C . PRO A 1 269 ? 4.405 -13.591 24.940 1.00 61.34 269 PRO A C 1
ATOM 2149 O O . PRO A 1 269 ? 3.754 -13.030 25.827 1.00 61.34 269 PRO A O 1
ATOM 2152 N N . GLY A 1 270 ? 4.458 -14.918 24.812 1.00 59.00 270 GLY A N 1
ATOM 2153 C CA . GLY A 1 270 ? 3.920 -15.813 25.830 1.00 59.00 270 GLY A CA 1
ATOM 2154 C C . GLY A 1 270 ? 4.576 -15.500 27.173 1.00 59.00 270 GLY A C 1
ATOM 2155 O O . GLY A 1 270 ? 5.800 -15.395 27.264 1.00 59.00 270 GLY A O 1
ATOM 2156 N N . VAL A 1 271 ? 3.764 -15.293 28.205 1.00 70.31 271 VAL A N 1
ATOM 2157 C CA . VAL A 1 271 ? 4.269 -15.079 29.560 1.00 70.31 271 VAL A CA 1
ATOM 2158 C C . VAL A 1 271 ? 4.348 -16.453 30.225 1.00 70.31 271 VAL A C 1
ATOM 2160 O O . VAL A 1 271 ? 3.346 -17.164 30.185 1.00 70.31 271 VAL A O 1
ATOM 2163 N N . PRO A 1 272 ? 5.498 -16.858 30.797 1.00 75.31 272 PRO A N 1
ATOM 2164 C CA . PRO A 1 272 ? 5.581 -18.115 31.535 1.00 75.31 272 PRO A CA 1
ATOM 2165 C C . PRO A 1 272 ? 4.622 -18.092 32.725 1.00 75.31 272 PRO A C 1
ATOM 2167 O O . PRO A 1 272 ? 4.276 -17.013 33.213 1.00 75.31 272 PRO A O 1
ATOM 2170 N N . ASP A 1 273 ? 4.235 -19.268 33.212 1.00 81.62 273 ASP A N 1
ATOM 2171 C CA . ASP A 1 273 ? 3.394 -19.374 34.400 1.00 81.62 273 ASP A CA 1
ATOM 2172 C C . ASP A 1 273 ? 4.055 -18.643 35.576 1.00 81.62 273 ASP A C 1
ATOM 2174 O O . ASP A 1 273 ? 5.225 -18.851 35.905 1.00 81.62 273 ASP A O 1
ATOM 2178 N N . ARG A 1 274 ? 3.302 -17.727 36.184 1.00 85.00 274 ARG A N 1
ATOM 2179 C CA . ARG A 1 274 ? 3.703 -16.955 37.363 1.00 85.00 274 ARG A CA 1
ATOM 2180 C C . ARG A 1 274 ? 2.718 -17.274 38.472 1.00 85.00 274 ARG A C 1
ATOM 2182 O O . ARG A 1 274 ? 1.525 -17.392 38.209 1.00 85.00 274 ARG A O 1
ATOM 2189 N N . ASP A 1 275 ? 3.196 -17.329 39.708 1.00 87.62 275 ASP A N 1
ATOM 2190 C CA . ASP A 1 275 ? 2.336 -17.401 40.890 1.00 87.62 275 ASP A CA 1
ATOM 2191 C C . ASP A 1 275 ? 1.683 -16.031 41.151 1.00 87.62 275 ASP A C 1
ATOM 2193 O O . ASP A 1 275 ? 2.048 -15.273 42.052 1.00 87.62 275 ASP A O 1
ATOM 2197 N N . THR A 1 276 ? 0.761 -15.655 40.263 1.00 89.56 276 THR A N 1
ATOM 2198 C CA . THR A 1 276 ? 0.100 -14.347 40.282 1.00 89.56 276 THR A CA 1
ATOM 2199 C C . THR A 1 276 ? -0.777 -14.166 41.510 1.00 89.56 276 THR A C 1
ATOM 2201 O O . THR A 1 276 ? -1.001 -13.035 41.925 1.00 89.56 276 THR A O 1
ATOM 2204 N N . GLU A 1 277 ? -1.261 -15.264 42.089 1.00 88.38 277 GLU A N 1
ATOM 2205 C CA . GLU A 1 277 ? -2.108 -15.249 43.279 1.00 88.38 277 GLU A CA 1
ATOM 2206 C C . GLU A 1 277 ? -1.307 -14.818 44.513 1.00 88.38 277 GLU A C 1
ATOM 2208 O O . GLU A 1 277 ? -1.702 -13.869 45.193 1.00 88.38 277 GLU A O 1
ATOM 2213 N N . ASN A 1 278 ? -0.151 -15.440 44.777 1.00 88.00 278 ASN A N 1
ATOM 2214 C CA . ASN A 1 278 ? 0.698 -15.021 45.894 1.00 88.00 278 ASN A CA 1
ATOM 2215 C C . ASN A 1 278 ? 1.280 -13.621 45.668 1.00 88.00 278 ASN A C 1
ATOM 2217 O O . ASN A 1 278 ? 1.239 -12.789 46.573 1.00 88.00 278 ASN A O 1
ATOM 2221 N N . TRP A 1 279 ? 1.711 -13.299 44.445 1.00 88.88 279 TRP A N 1
ATOM 2222 C CA . TRP A 1 279 ? 2.230 -11.964 44.138 1.00 88.88 279 TRP A CA 1
ATOM 2223 C C . TRP A 1 279 ? 1.171 -10.858 44.313 1.00 88.88 279 TRP A C 1
ATOM 2225 O O . TRP A 1 279 ? 1.463 -9.787 44.846 1.00 88.88 279 TRP A O 1
ATOM 2235 N N . ALA A 1 280 ? -0.085 -11.113 43.931 1.00 88.38 280 ALA A N 1
ATOM 2236 C CA . ALA A 1 280 ? -1.182 -10.174 44.165 1.00 88.38 280 ALA A CA 1
ATOM 2237 C C . ALA A 1 280 ? -1.476 -9.980 45.663 1.00 88.38 280 ALA A C 1
ATOM 2239 O O . ALA A 1 280 ? -1.799 -8.867 46.081 1.00 88.38 280 ALA A O 1
ATOM 2240 N N . ARG A 1 281 ? -1.341 -11.038 46.477 1.00 90.56 281 ARG A N 1
ATOM 2241 C CA . ARG A 1 281 ? -1.479 -10.961 47.942 1.00 90.56 281 ARG A CA 1
ATOM 2242 C C . ARG A 1 281 ? -0.373 -10.124 48.577 1.00 90.56 281 ARG A C 1
ATOM 2244 O O . ARG A 1 281 ? -0.676 -9.355 49.481 1.00 90.56 281 ARG A O 1
ATOM 2251 N N . GLU A 1 282 ? 0.858 -10.228 48.081 1.00 86.75 282 GLU A N 1
ATOM 2252 C CA . GLU A 1 282 ? 1.991 -9.402 48.525 1.00 86.75 282 GLU A CA 1
ATOM 2253 C C . GLU A 1 282 ? 1.858 -7.928 48.109 1.00 86.75 282 GLU A C 1
ATOM 2255 O O . GLU A 1 282 ? 2.254 -7.034 48.853 1.00 86.75 282 GLU A O 1
ATOM 2260 N N . LEU A 1 283 ? 1.290 -7.654 46.928 1.00 81.38 283 LEU A N 1
ATOM 2261 C CA . LEU A 1 283 ? 1.087 -6.289 46.419 1.00 81.38 283 LEU A CA 1
ATOM 2262 C C . LEU A 1 283 ? -0.093 -5.554 47.066 1.00 81.38 283 LEU A C 1
ATOM 2264 O O . LEU A 1 283 ? -0.207 -4.330 46.943 1.00 81.38 283 LEU A O 1
ATOM 2268 N N . LYS A 1 284 ? -1.000 -6.283 47.712 1.00 70.75 284 LYS A N 1
ATOM 2269 C CA . LYS A 1 284 ? -2.164 -5.702 48.370 1.00 70.75 284 LYS A CA 1
ATOM 2270 C C . LYS A 1 284 ? -1.716 -4.948 49.631 1.00 70.75 284 LYS A C 1
ATOM 2272 O O . LYS A 1 284 ? -1.232 -5.565 50.574 1.00 70.75 284 LYS A O 1
ATOM 2277 N N . LYS A 1 285 ? -1.883 -3.619 49.626 1.00 55.88 285 LYS A N 1
ATOM 2278 C CA . LYS A 1 285 ? -1.751 -2.764 50.821 1.00 55.88 285 LYS A CA 1
ATOM 2279 C C . LYS A 1 285 ? -2.755 -3.140 51.906 1.00 55.88 285 LYS A C 1
ATOM 2281 O O . LYS A 1 285 ? -3.914 -3.457 51.548 1.00 55.88 285 LYS A O 1
#